Protein AF-A0A398BMS4-F1 (afdb_monomer_lite)

Secondary structure (DSSP, 8-state):
----S---S-HHHHHHHHHHHTTT-TTEEEEEEEETTEEEEEEEETTTB-HHHHIIIIIHHHHHSSSHHHHHHHHHH-TTEEP---HHHHHHHHHTTEEEEEETTEEEEEE-B---------S-----SS--SS---S-HHHHHHHHHHH---TTEEEEEEEE-TTT-EEEEEEEETTT--HHHHHHHHHHHHHHHHHHSSHHHHHHHHHHHHHHHHHHHHHHHHHHHHTT--TT-HHHHHHHH-TT-TTHHHHHHHHHTTPPP---------------

Sequence (279 aa):
MRSNNIKKRTSSETIEWLSEELKSSLDLVHKPLHMDEKHAELLYIKTVVDELQLHQLVIKPFFELGNIQHVESYLNSLPNQQEITSKEQILLEMTKGSVIVAIRDDLLLFDIKKVNTDTLIQTIIEPTIQGPQLSLSEDITTNINIIRQRYHKPSLTVEMMEIGEKTHQSLAIIFDEEVVLKNVLETIYERNYRGIESAYESKKLDTYSKYASKKVEKQITALLTKLQENGADPLGFGVRYKATNLHTRDTYKEWKKIYSEISFDVNVNVSIMSTGIIE

Structure (mmCIF, N/CA/C/O backbone):
data_AF-A0A398BMS4-F1
#
_entry.id   AF-A0A398BMS4-F1
#
loop_
_atom_site.group_PDB
_atom_site.id
_atom_site.type_symbol
_atom_site.label_atom_id
_atom_site.label_alt_id
_atom_site.label_comp_id
_atom_site.label_asym_id
_atom_site.label_entity_id
_atom_site.label_seq_id
_atom_site.pdbx_PDB_ins_code
_atom_site.Cartn_x
_atom_site.Cartn_y
_atom_site.Cartn_z
_atom_site.occupancy
_atom_site.B_iso_or_equiv
_atom_site.auth_seq_id
_atom_site.auth_comp_id
_atom_site.auth_asym_id
_atom_site.auth_atom_id
_atom_site.pdbx_PDB_model_num
ATOM 1 N N . MET A 1 1 ? 6.217 -16.560 -40.036 1.00 36.69 1 MET A N 1
ATOM 2 C CA . MET A 1 1 ? 6.750 -15.204 -40.302 1.00 36.69 1 MET A CA 1
ATOM 3 C C . MET A 1 1 ? 5.608 -14.203 -40.457 1.00 36.69 1 MET A C 1
ATOM 5 O O . MET A 1 1 ? 5.227 -13.910 -41.579 1.00 36.69 1 MET A O 1
ATOM 9 N N . ARG A 1 2 ? 5.038 -13.710 -39.351 1.00 32.44 2 ARG A N 1
ATOM 10 C CA . ARG A 1 2 ? 4.195 -12.499 -39.295 1.00 32.44 2 ARG A CA 1
ATOM 11 C C . ARG A 1 2 ? 4.203 -11.980 -37.852 1.00 32.44 2 ARG A C 1
ATOM 13 O O . ARG A 1 2 ? 3.263 -12.215 -37.111 1.00 32.44 2 ARG A O 1
ATOM 20 N N . SER A 1 3 ? 5.288 -11.310 -37.476 1.00 31.52 3 SER A N 1
ATOM 21 C CA . SER A 1 3 ? 5.373 -10.516 -36.246 1.00 31.52 3 SER A CA 1
ATOM 22 C C . SER A 1 3 ? 5.949 -9.165 -36.643 1.00 31.52 3 SER A C 1
ATOM 24 O O . SER A 1 3 ? 7.156 -8.973 -36.624 1.00 31.52 3 SER A O 1
ATOM 26 N N . ASN A 1 4 ? 5.091 -8.270 -37.127 1.00 36.62 4 ASN A N 1
ATOM 27 C CA . ASN A 1 4 ? 5.444 -6.885 -37.420 1.00 36.62 4 ASN A CA 1
ATOM 28 C C . ASN A 1 4 ? 4.280 -5.992 -36.988 1.00 36.62 4 ASN A C 1
ATOM 30 O O . ASN A 1 4 ? 3.138 -6.283 -37.337 1.00 36.62 4 ASN A O 1
ATOM 34 N N . ASN A 1 5 ? 4.632 -4.898 -36.303 1.00 33.50 5 ASN A N 1
ATOM 35 C CA . ASN A 1 5 ? 3.824 -3.713 -35.963 1.00 33.50 5 ASN A CA 1
ATOM 36 C C . ASN A 1 5 ? 3.330 -3.536 -34.516 1.00 33.50 5 ASN A C 1
ATOM 38 O O . ASN A 1 5 ? 2.213 -3.079 -34.310 1.00 33.50 5 ASN A O 1
ATOM 42 N N . ILE A 1 6 ? 4.200 -3.739 -33.519 1.00 39.28 6 ILE A N 1
ATOM 43 C CA . ILE A 1 6 ? 4.077 -3.035 -32.215 1.00 39.28 6 ILE A CA 1
ATOM 44 C C . ILE A 1 6 ? 5.295 -2.107 -31.964 1.00 39.28 6 ILE A C 1
ATOM 46 O O . ILE A 1 6 ? 5.427 -1.466 -30.934 1.00 39.28 6 ILE A O 1
ATOM 50 N N . LYS A 1 7 ? 6.196 -1.951 -32.945 1.00 40.47 7 LYS A N 1
ATOM 51 C CA . LYS A 1 7 ? 7.516 -1.316 -32.764 1.00 40.47 7 LYS A CA 1
ATOM 52 C C . LYS A 1 7 ? 7.567 0.216 -32.921 1.00 40.47 7 LYS A C 1
ATOM 54 O O . LYS A 1 7 ? 8.590 0.738 -33.350 1.00 40.47 7 LYS A O 1
ATOM 59 N N . LYS A 1 8 ? 6.485 0.954 -32.643 1.00 38.31 8 LYS A N 1
ATOM 60 C CA . LYS A 1 8 ? 6.515 2.430 -32.738 1.00 38.31 8 LYS A CA 1
ATOM 61 C C . LYS A 1 8 ? 5.410 3.124 -31.933 1.00 38.31 8 LYS A C 1
ATOM 63 O O . LYS A 1 8 ? 4.541 3.781 -32.497 1.00 38.31 8 LYS A O 1
ATOM 68 N N . ARG A 1 9 ? 5.434 2.956 -30.615 1.00 48.78 9 ARG A N 1
ATOM 69 C CA . ARG A 1 9 ? 4.813 3.904 -29.681 1.00 48.78 9 ARG A CA 1
ATOM 70 C C . ARG A 1 9 ? 5.862 4.242 -28.637 1.00 48.78 9 ARG A C 1
ATOM 72 O O . ARG A 1 9 ? 6.547 3.335 -28.173 1.00 48.78 9 ARG A O 1
ATOM 79 N N . THR A 1 10 ? 6.055 5.527 -28.383 1.00 63.62 10 THR A N 1
ATOM 80 C CA . THR A 1 10 ? 7.070 6.036 -27.456 1.00 63.62 10 THR A CA 1
ATOM 81 C C . THR A 1 10 ? 6.802 5.490 -26.054 1.00 63.62 10 THR A C 1
ATOM 83 O O . THR A 1 10 ? 5.649 5.331 -25.639 1.00 63.62 10 THR A O 1
ATOM 86 N N . SER A 1 11 ? 7.870 5.181 -25.320 1.00 69.88 11 SER A N 1
ATOM 87 C CA . SER A 1 11 ? 7.825 4.781 -23.906 1.00 69.88 11 SER A CA 1
ATOM 88 C C . SER A 1 11 ? 6.952 5.744 -23.084 1.00 69.88 11 SER A C 1
ATOM 90 O O . SER A 1 11 ? 6.105 5.303 -22.305 1.00 69.88 11 SER A O 1
ATOM 92 N N . SER A 1 12 ? 7.052 7.044 -23.376 1.00 71.56 12 SER A N 1
ATOM 93 C CA . SER A 1 12 ? 6.256 8.118 -22.774 1.00 71.56 12 SER A CA 1
ATOM 94 C C . SER A 1 12 ? 4.740 7.968 -22.975 1.00 71.56 12 SER A C 1
ATOM 96 O O . SER A 1 12 ? 4.003 8.076 -22.004 1.00 71.56 12 SER A O 1
ATOM 98 N N . GLU A 1 13 ? 4.250 7.635 -24.179 1.00 79.31 13 GLU A N 1
ATOM 99 C CA . GLU A 1 13 ? 2.803 7.437 -24.434 1.00 79.31 13 GLU A CA 1
ATOM 100 C C . GLU A 1 13 ? 2.229 6.243 -23.656 1.00 79.31 13 GLU A C 1
ATOM 102 O O . GLU A 1 13 ? 1.032 6.168 -23.366 1.00 79.31 13 GLU A O 1
ATOM 107 N N . THR A 1 14 ? 3.064 5.240 -23.379 1.00 79.12 14 THR A N 1
ATOM 108 C CA . THR A 1 14 ? 2.637 4.058 -22.625 1.00 79.12 14 THR A CA 1
ATOM 109 C C . THR A 1 14 ? 2.607 4.351 -21.131 1.00 79.12 14 THR A C 1
ATOM 111 O O . THR A 1 14 ? 1.649 3.956 -20.474 1.00 79.12 14 THR A O 1
ATOM 114 N N . ILE A 1 15 ? 3.595 5.086 -20.614 1.00 79.62 15 ILE A N 1
ATOM 115 C CA . ILE A 1 15 ? 3.615 5.554 -19.222 1.00 79.62 15 ILE A CA 1
ATOM 116 C C . ILE A 1 15 ? 2.450 6.502 -18.948 1.00 79.62 15 ILE A C 1
ATOM 118 O O . ILE A 1 15 ? 1.801 6.359 -17.916 1.00 79.62 15 ILE A O 1
ATOM 122 N N . GLU A 1 16 ? 2.153 7.423 -19.865 1.00 82.69 16 GLU A N 1
ATOM 123 C CA . GLU A 1 16 ? 1.035 8.361 -19.727 1.00 82.69 16 GLU A CA 1
ATOM 124 C C . GLU A 1 16 ? -0.301 7.612 -19.662 1.00 82.69 16 GLU A C 1
ATOM 126 O O . GLU A 1 16 ? -1.043 7.781 -18.699 1.00 82.69 16 GLU A O 1
ATOM 131 N N . TRP A 1 17 ? -0.547 6.675 -20.587 1.00 84.88 17 TRP A N 1
ATOM 132 C CA . TRP A 1 17 ? -1.753 5.838 -20.559 1.00 84.88 17 TRP A CA 1
ATOM 133 C C . TRP A 1 17 ? -1.872 5.008 -19.270 1.00 84.88 17 TRP A C 1
ATOM 135 O O . TRP A 1 17 ? -2.933 4.966 -18.657 1.00 84.88 17 TRP A O 1
ATOM 145 N N . LEU A 1 18 ? -0.784 4.373 -18.818 1.00 83.12 18 LEU A N 1
ATOM 146 C CA . LEU A 1 18 ? -0.789 3.600 -17.568 1.00 83.12 18 LEU A CA 1
ATOM 147 C C . LEU A 1 18 ? -1.033 4.487 -16.345 1.00 83.12 18 LEU A C 1
ATOM 149 O O . LEU A 1 18 ? -1.713 4.072 -15.409 1.00 83.12 18 LEU A O 1
ATOM 153 N N . SER A 1 19 ? -0.488 5.702 -16.358 1.00 79.50 19 SER A N 1
ATOM 154 C CA . SER A 1 19 ? -0.686 6.681 -15.291 1.00 79.50 19 SER A CA 1
ATOM 155 C C . SER A 1 19 ? -2.120 7.203 -15.260 1.00 79.50 19 SER A C 1
ATOM 157 O O . SER A 1 19 ? -2.610 7.513 -14.182 1.00 79.50 19 SER A O 1
ATOM 159 N N . GLU A 1 20 ? -2.803 7.286 -16.406 1.00 81.44 20 GLU A N 1
ATOM 160 C CA . GLU A 1 20 ? -4.227 7.632 -16.481 1.00 81.44 20 GLU A CA 1
ATOM 161 C C . GLU A 1 20 ? -5.128 6.501 -15.974 1.00 81.44 20 GLU A C 1
ATOM 163 O O . GLU A 1 20 ? -6.004 6.753 -15.148 1.00 81.44 20 GLU A O 1
ATOM 168 N N . GLU A 1 21 ? -4.885 5.261 -16.403 1.00 78.25 21 GLU A N 1
ATOM 169 C CA . GLU A 1 21 ? -5.674 4.090 -15.983 1.00 78.25 21 GLU A CA 1
ATOM 170 C C . GLU A 1 21 ? -5.508 3.772 -14.489 1.00 78.25 21 GLU A C 1
ATOM 172 O O . GLU A 1 21 ? -6.443 3.310 -13.840 1.00 78.25 21 GLU A O 1
ATOM 177 N N . LEU A 1 22 ? -4.331 4.047 -13.918 1.00 73.62 22 LEU A N 1
ATOM 178 C CA . LEU A 1 22 ? -4.033 3.840 -12.495 1.00 73.62 22 LEU A CA 1
ATOM 179 C C . LEU A 1 22 ? -4.092 5.134 -11.671 1.00 73.62 22 LEU A C 1
ATOM 181 O O . LEU A 1 22 ? -3.700 5.127 -10.504 1.00 73.62 22 LEU A O 1
ATOM 185 N N . LYS A 1 23 ? -4.588 6.242 -12.240 1.00 65.88 23 LYS A N 1
ATOM 186 C CA . LYS A 1 23 ? -4.584 7.577 -11.610 1.00 65.88 23 LYS A CA 1
ATOM 187 C C . LYS A 1 23 ? -5.321 7.628 -10.275 1.00 65.88 23 LYS A C 1
ATOM 189 O O . LYS A 1 23 ? -4.995 8.448 -9.421 1.00 65.88 23 LYS A O 1
ATOM 194 N N . SER A 1 24 ? -6.334 6.784 -10.113 1.00 60.25 24 SER A N 1
ATOM 195 C CA . SER A 1 24 ? -7.114 6.688 -8.882 1.00 60.25 24 SER A CA 1
ATOM 196 C C . SER A 1 24 ? -6.322 6.033 -7.745 1.00 60.25 24 SER A C 1
ATOM 198 O O . SER A 1 24 ? -6.605 6.254 -6.571 1.00 60.25 24 SER A O 1
ATOM 200 N N . SER A 1 25 ? -5.284 5.266 -8.072 1.00 66.81 25 SER A N 1
ATOM 201 C CA . SER A 1 25 ? -4.476 4.539 -7.108 1.00 66.81 25 SER A CA 1
ATOM 202 C C . SER A 1 25 ? -3.328 5.405 -6.586 1.00 66.81 25 SER A C 1
ATOM 204 O O . SER A 1 25 ? -2.281 5.527 -7.220 1.00 66.81 25 SER A O 1
ATOM 206 N N . LEU A 1 26 ? -3.489 5.986 -5.393 1.00 68.62 26 LEU A N 1
ATOM 207 C CA . LEU A 1 26 ? -2.469 6.829 -4.745 1.00 68.62 26 LEU A CA 1
ATOM 208 C C . LEU A 1 26 ? -1.207 6.056 -4.315 1.00 68.62 26 LEU A C 1
ATOM 210 O O . LEU A 1 26 ? -0.234 6.656 -3.862 1.00 68.62 26 LEU A O 1
ATOM 214 N N . ASP A 1 27 ? -1.206 4.730 -4.448 1.00 81.94 27 ASP A N 1
ATOM 215 C CA . ASP A 1 27 ? -0.028 3.882 -4.262 1.00 81.94 27 ASP A CA 1
ATOM 216 C C . ASP A 1 27 ? 0.808 3.695 -5.544 1.00 81.94 27 ASP A C 1
ATOM 218 O O . ASP A 1 27 ? 1.863 3.056 -5.479 1.00 81.94 27 ASP A O 1
ATOM 222 N N . LEU A 1 28 ? 0.396 4.263 -6.685 1.00 88.31 28 LEU A N 1
ATOM 223 C CA . LEU A 1 28 ? 1.209 4.328 -7.900 1.00 88.31 28 LEU A CA 1
ATOM 224 C C . LEU A 1 28 ? 2.350 5.338 -7.733 1.00 88.31 28 LEU A C 1
ATOM 226 O O . LEU A 1 28 ? 2.146 6.496 -7.375 1.00 88.31 28 LEU A O 1
ATOM 230 N N . VAL A 1 29 ? 3.566 4.909 -8.051 1.00 89.62 29 VAL A N 1
ATOM 231 C CA . VAL A 1 29 ? 4.767 5.737 -8.004 1.00 89.62 29 VAL A CA 1
ATOM 232 C C . VAL A 1 29 ? 5.379 5.822 -9.391 1.00 89.62 29 VAL A C 1
ATOM 234 O O . VAL A 1 29 ? 5.820 4.821 -9.956 1.00 89.62 29 VAL A O 1
ATOM 237 N N . HIS A 1 30 ? 5.459 7.050 -9.900 1.00 90.75 30 HIS A N 1
ATOM 238 C CA . HIS A 1 30 ? 6.300 7.421 -11.034 1.00 90.75 30 HIS A CA 1
ATOM 239 C C . HIS A 1 30 ? 7.560 8.105 -10.504 1.00 90.75 30 HIS A C 1
ATOM 241 O O . HIS A 1 30 ? 7.481 9.113 -9.800 1.00 90.75 30 HIS A O 1
ATOM 247 N N . LYS A 1 31 ? 8.731 7.531 -10.785 1.00 90.38 31 LYS A N 1
ATOM 248 C CA . LYS A 1 31 ? 10.017 8.037 -10.295 1.00 90.38 31 LYS A CA 1
ATOM 249 C C . LYS A 1 31 ? 10.994 8.229 -11.456 1.00 90.38 31 LYS A C 1
ATOM 251 O O . LYS A 1 31 ? 11.534 7.234 -11.947 1.00 90.38 31 LYS A O 1
ATOM 256 N N . PRO A 1 32 ? 11.267 9.476 -11.875 1.00 89.88 32 PRO A N 1
ATOM 257 C CA . PRO A 1 32 ? 12.320 9.750 -12.840 1.00 89.88 32 PRO A CA 1
ATOM 258 C C . PRO A 1 32 ? 13.695 9.562 -12.187 1.00 89.88 32 PRO A C 1
ATOM 260 O O . PRO A 1 32 ? 13.937 9.988 -11.054 1.00 89.88 32 PRO A O 1
ATOM 263 N N . LEU A 1 33 ? 14.607 8.926 -12.912 1.00 89.25 33 LEU A N 1
ATOM 264 C CA . LEU A 1 33 ? 16.013 8.777 -12.572 1.00 89.25 33 LEU A CA 1
ATOM 265 C C . LEU A 1 33 ? 16.843 9.575 -13.574 1.00 89.25 33 LEU A C 1
ATOM 267 O O . LEU A 1 33 ? 16.741 9.388 -14.787 1.00 89.25 33 LEU A O 1
ATOM 271 N N . HIS A 1 34 ? 17.684 10.458 -13.049 1.00 88.69 34 HIS A N 1
ATOM 272 C CA . HIS A 1 34 ? 18.538 11.318 -13.850 1.00 88.69 34 HIS A CA 1
ATOM 273 C C . HIS A 1 34 ? 19.937 11.376 -13.254 1.00 88.69 34 HIS A C 1
ATOM 275 O O . HIS A 1 34 ? 20.093 11.608 -12.053 1.00 88.69 34 HIS A O 1
ATOM 281 N N . MET A 1 35 ? 20.947 11.169 -14.094 1.00 86.19 35 MET A N 1
ATOM 282 C CA . MET A 1 35 ? 22.346 11.345 -13.724 1.00 86.19 35 MET A CA 1
ATOM 283 C C . MET A 1 35 ? 23.177 11.625 -14.973 1.00 86.19 35 MET A C 1
ATOM 285 O O . MET A 1 35 ? 23.290 10.762 -15.843 1.00 86.19 35 MET A O 1
ATOM 289 N N . ASP A 1 36 ? 23.797 12.800 -15.021 1.00 84.75 36 ASP A N 1
ATOM 290 C CA . ASP A 1 36 ? 24.569 13.288 -16.166 1.00 84.75 36 ASP A CA 1
ATOM 291 C C . ASP A 1 36 ? 23.741 13.251 -17.466 1.00 84.75 36 ASP A C 1
ATOM 293 O O . ASP A 1 36 ? 22.778 13.997 -17.579 1.00 84.75 36 ASP A O 1
ATOM 297 N N . GLU A 1 37 ? 24.070 12.382 -18.428 1.00 82.69 37 GLU A N 1
ATOM 298 C CA . GLU A 1 37 ? 23.288 12.182 -19.666 1.00 82.69 37 GLU A CA 1
ATOM 299 C C . GLU A 1 37 ? 22.356 10.953 -19.613 1.00 82.69 37 GLU A C 1
ATOM 301 O O . GLU A 1 37 ? 21.734 10.570 -20.609 1.00 82.69 37 GLU A O 1
ATOM 306 N N . LYS A 1 38 ? 22.268 10.278 -18.462 1.00 86.06 38 LYS A N 1
ATOM 307 C CA . LYS A 1 38 ? 21.430 9.089 -18.272 1.00 86.06 38 LYS A CA 1
ATOM 308 C C . LYS A 1 38 ? 20.042 9.507 -17.807 1.00 86.06 38 LYS A C 1
ATOM 310 O O . LYS A 1 38 ? 19.899 10.161 -16.773 1.00 86.06 38 LYS A O 1
ATOM 315 N N . HIS A 1 39 ? 19.026 9.037 -18.522 1.00 88.50 39 HIS A N 1
ATOM 316 C CA . HIS A 1 39 ? 17.620 9.224 -18.177 1.00 88.50 39 HIS A CA 1
ATOM 317 C C . HIS A 1 39 ? 16.905 7.874 -18.161 1.00 88.50 39 HIS A C 1
ATOM 319 O O . HIS A 1 39 ? 17.016 7.101 -19.116 1.00 88.50 39 HIS A O 1
ATOM 325 N N . ALA A 1 40 ? 16.174 7.608 -17.084 1.00 89.81 40 ALA A N 1
ATOM 326 C CA . ALA A 1 40 ? 15.267 6.475 -16.975 1.00 89.81 40 ALA A CA 1
ATOM 327 C C . ALA A 1 40 ? 14.020 6.874 -16.183 1.00 89.81 40 ALA A C 1
ATOM 329 O O . ALA A 1 40 ? 14.071 7.775 -15.350 1.00 89.81 40 ALA A O 1
ATOM 330 N N . GLU A 1 41 ? 12.913 6.181 -16.395 1.00 91.62 41 GLU A N 1
ATOM 331 C CA . GLU A 1 41 ? 11.690 6.363 -15.621 1.00 91.62 41 GLU A CA 1
ATOM 332 C C . GLU A 1 41 ? 11.240 5.033 -15.036 1.00 91.62 41 GLU A C 1
ATOM 334 O O . GLU A 1 41 ? 11.220 4.009 -15.721 1.00 91.62 41 GLU A O 1
ATOM 339 N N . LEU A 1 42 ? 10.883 5.052 -13.755 1.00 92.62 42 LEU A N 1
ATOM 340 C CA . LEU A 1 42 ? 10.304 3.910 -13.065 1.00 92.62 42 LEU A CA 1
ATOM 341 C C . LEU A 1 42 ? 8.813 4.141 -12.866 1.00 92.62 42 LEU A C 1
ATOM 343 O O . LEU A 1 42 ? 8.425 5.205 -12.382 1.00 92.62 42 LEU A O 1
ATOM 347 N N . LEU A 1 43 ? 7.996 3.135 -13.167 1.00 92.38 43 LEU A N 1
ATOM 348 C CA . LEU A 1 43 ? 6.570 3.140 -12.848 1.00 92.38 43 LEU A CA 1
ATOM 349 C C . LEU A 1 43 ? 6.196 1.838 -12.139 1.00 92.38 43 LEU A C 1
ATOM 351 O O . LEU A 1 43 ? 6.449 0.748 -12.657 1.00 92.38 43 LEU A O 1
ATOM 355 N N . TYR A 1 44 ? 5.631 1.946 -10.937 1.00 92.69 44 TYR A N 1
ATOM 356 C CA . TYR A 1 44 ? 5.310 0.787 -10.107 1.00 92.69 44 TYR A CA 1
ATOM 357 C C . TYR A 1 44 ? 4.287 1.092 -9.012 1.00 92.69 44 TYR A C 1
ATOM 359 O O . TYR A 1 44 ? 4.083 2.247 -8.653 1.00 92.69 44 TYR A O 1
ATOM 367 N N . ILE A 1 45 ? 3.670 0.056 -8.441 1.00 90.81 45 ILE A N 1
ATOM 368 C CA . ILE A 1 45 ? 2.750 0.192 -7.304 1.00 90.81 45 ILE A CA 1
ATOM 369 C C . ILE A 1 45 ? 3.514 -0.089 -6.005 1.00 90.81 45 ILE A C 1
ATOM 371 O O . ILE A 1 45 ? 3.959 -1.211 -5.756 1.00 90.81 45 ILE A O 1
ATOM 375 N N . LYS A 1 46 ? 3.655 0.932 -5.155 1.00 90.00 46 LYS A N 1
ATOM 376 C CA . LYS A 1 46 ? 4.487 0.916 -3.939 1.00 90.00 46 LYS A CA 1
ATOM 377 C C . LYS A 1 46 ? 4.132 -0.209 -2.969 1.00 90.00 46 LYS A C 1
ATOM 379 O O . LYS A 1 46 ? 5.003 -0.748 -2.297 1.00 90.00 46 LYS A O 1
ATOM 384 N N . THR A 1 47 ? 2.852 -0.550 -2.865 1.00 87.94 47 THR A N 1
ATOM 385 C CA . THR A 1 47 ? 2.350 -1.502 -1.865 1.00 87.94 47 THR A CA 1
ATOM 386 C C . THR A 1 47 ? 2.663 -2.959 -2.221 1.00 87.94 47 THR A C 1
ATOM 388 O O . THR A 1 47 ? 2.781 -3.780 -1.314 1.00 87.94 47 THR A O 1
ATOM 391 N N . VAL A 1 48 ? 2.865 -3.281 -3.504 1.00 89.56 48 VAL A N 1
ATOM 392 C CA . VAL A 1 48 ? 3.102 -4.654 -4.005 1.00 89.56 48 VAL A CA 1
ATOM 393 C C . VAL A 1 48 ? 4.522 -4.899 -4.503 1.00 89.56 48 VAL A C 1
ATOM 395 O O . VAL A 1 48 ? 4.832 -6.019 -4.896 1.00 89.56 48 VAL A O 1
ATOM 398 N N . VAL A 1 49 ? 5.395 -3.894 -4.476 1.00 92.00 49 VAL A N 1
ATOM 399 C CA . VAL A 1 49 ? 6.787 -3.997 -4.939 1.00 92.00 49 VAL A CA 1
ATOM 400 C C . VAL A 1 49 ? 7.749 -4.026 -3.762 1.00 92.00 49 VAL A C 1
ATOM 402 O O . VAL A 1 49 ? 7.583 -3.297 -2.782 1.00 92.00 49 VAL A O 1
ATOM 405 N N . ASP A 1 50 ? 8.757 -4.892 -3.844 1.00 93.00 50 ASP A N 1
ATOM 406 C CA . ASP A 1 50 ? 9.853 -4.908 -2.883 1.00 93.00 50 ASP A CA 1
ATOM 407 C C . ASP A 1 50 ? 10.803 -3.740 -3.183 1.00 93.00 50 ASP A C 1
ATOM 409 O O . ASP A 1 50 ? 11.625 -3.785 -4.100 1.00 93.00 50 ASP A O 1
ATOM 413 N N . GLU A 1 51 ? 10.667 -2.657 -2.415 1.00 90.56 51 GLU A N 1
ATOM 414 C CA . GLU A 1 51 ? 11.460 -1.439 -2.599 1.00 90.56 51 GLU A CA 1
ATOM 415 C C . GLU A 1 51 ? 12.964 -1.675 -2.376 1.00 90.56 51 GLU A C 1
ATOM 417 O O . GLU A 1 51 ? 13.789 -1.052 -3.050 1.00 90.56 51 GLU A O 1
ATOM 422 N N . LEU A 1 52 ? 13.344 -2.605 -1.490 1.00 91.56 52 LEU A N 1
ATOM 423 C CA . LEU A 1 52 ? 14.750 -2.941 -1.256 1.00 91.56 52 LEU A CA 1
ATOM 424 C C . LEU A 1 52 ? 15.335 -3.653 -2.473 1.00 91.56 52 LEU A C 1
ATOM 426 O O . LEU A 1 52 ? 16.419 -3.287 -2.939 1.00 91.56 52 LEU A O 1
ATOM 430 N N . GLN A 1 53 ? 14.609 -4.630 -3.017 1.00 92.12 53 GLN A N 1
ATOM 431 C CA . GLN A 1 53 ? 15.024 -5.341 -4.221 1.00 92.12 53 GLN A CA 1
ATOM 432 C C . GLN A 1 53 ? 15.045 -4.407 -5.439 1.00 92.12 53 GLN A C 1
ATOM 434 O O . GLN A 1 53 ? 16.022 -4.417 -6.189 1.00 92.12 53 GLN A O 1
ATOM 439 N N . LEU A 1 54 ? 14.040 -3.540 -5.607 1.00 93.69 54 LEU A N 1
ATOM 440 C CA . LEU A 1 54 ? 14.015 -2.519 -6.661 1.00 93.69 54 LEU A CA 1
ATOM 441 C C . LEU A 1 54 ? 15.229 -1.587 -6.563 1.00 93.69 54 LEU A C 1
ATOM 443 O O . LEU A 1 54 ? 15.890 -1.291 -7.564 1.00 93.69 54 LEU A O 1
ATOM 447 N N . HIS A 1 55 ? 15.552 -1.142 -5.349 1.00 93.69 55 HIS A N 1
ATOM 448 C CA . HIS A 1 55 ? 16.704 -0.287 -5.125 1.00 93.69 55 HIS A CA 1
ATOM 449 C C . HIS A 1 55 ? 18.017 -0.993 -5.490 1.00 93.69 55 HIS A C 1
ATOM 451 O O . HIS A 1 55 ? 18.871 -0.397 -6.145 1.00 93.69 55 HIS A O 1
ATOM 457 N N . GLN A 1 56 ? 18.182 -2.261 -5.108 1.00 91.81 56 GLN A N 1
ATOM 458 C CA . GLN A 1 56 ? 19.394 -3.038 -5.381 1.00 91.81 56 GLN A CA 1
ATOM 459 C C . GLN A 1 56 ? 19.550 -3.444 -6.851 1.00 91.81 56 GLN A C 1
ATOM 461 O O . GLN A 1 56 ? 20.672 -3.425 -7.352 1.00 91.81 56 GLN A O 1
ATOM 466 N N . LEU A 1 57 ? 18.458 -3.813 -7.526 1.00 90.31 57 LEU A N 1
ATOM 467 C CA . LEU A 1 57 ? 18.484 -4.329 -8.898 1.00 90.31 57 LEU A CA 1
ATOM 468 C C . LEU A 1 57 ? 18.393 -3.244 -9.965 1.00 90.31 57 LEU A C 1
ATOM 470 O O . LEU A 1 57 ? 18.829 -3.481 -11.080 1.00 90.31 57 LEU A O 1
ATOM 474 N N . VAL A 1 58 ? 17.813 -2.078 -9.677 1.00 91.69 58 VAL A N 1
ATOM 475 C CA . VAL A 1 58 ? 17.576 -1.060 -10.715 1.00 91.69 58 VAL A CA 1
ATOM 476 C C . VAL A 1 58 ? 18.213 0.269 -10.340 1.00 91.69 58 VAL A C 1
ATOM 478 O O . VAL A 1 58 ? 19.058 0.778 -11.075 1.00 91.69 58 VAL A O 1
ATOM 481 N N . ILE A 1 59 ? 17.854 0.821 -9.177 1.00 92.00 59 ILE A N 1
ATOM 482 C CA . ILE A 1 59 ? 18.247 2.189 -8.805 1.00 92.00 59 ILE A CA 1
ATOM 483 C C . ILE A 1 59 ? 19.761 2.285 -8.590 1.00 92.00 59 ILE A C 1
ATOM 485 O O . ILE A 1 59 ? 20.419 3.131 -9.188 1.00 92.00 59 ILE A O 1
ATOM 489 N N . LYS A 1 60 ? 20.340 1.412 -7.763 1.00 92.25 60 LYS A N 1
ATOM 490 C CA . LYS A 1 60 ? 21.769 1.447 -7.440 1.00 92.25 60 LYS A CA 1
ATOM 491 C C . LYS A 1 60 ? 22.656 1.228 -8.685 1.00 92.25 60 LYS A C 1
ATOM 493 O O . LYS A 1 60 ? 23.505 2.086 -8.930 1.00 92.25 60 LYS A O 1
ATOM 498 N N . PRO A 1 61 ? 22.440 0.194 -9.528 1.00 90.50 61 PRO A N 1
ATOM 499 C CA . PRO A 1 61 ? 23.194 0.026 -10.773 1.00 90.50 61 PRO A CA 1
ATOM 500 C C . PRO A 1 61 ? 23.051 1.206 -11.740 1.00 90.50 61 PRO A C 1
ATOM 502 O O . PRO A 1 61 ? 24.026 1.565 -12.397 1.00 90.50 61 PRO A O 1
ATOM 505 N N . PHE A 1 62 ? 21.879 1.851 -11.802 1.00 91.12 62 PHE A N 1
ATOM 506 C CA . PHE A 1 62 ? 21.691 3.051 -12.623 1.00 91.12 62 PHE A CA 1
ATOM 507 C C . PHE A 1 62 ? 22.653 4.178 -12.223 1.00 91.12 62 PHE A C 1
ATOM 509 O O . PHE A 1 62 ? 23.201 4.836 -13.106 1.00 91.12 62 PHE A O 1
ATOM 516 N N . PHE A 1 63 ? 22.895 4.393 -10.925 1.00 89.81 63 PHE A N 1
ATOM 517 C CA . PHE A 1 63 ? 23.810 5.438 -10.449 1.00 89.81 63 PHE A CA 1
ATOM 518 C C . PHE A 1 63 ? 25.287 5.010 -10.453 1.00 89.81 63 PHE A C 1
ATOM 520 O O . PHE A 1 63 ? 26.156 5.841 -10.699 1.00 89.81 63 PHE A O 1
ATOM 527 N N . GLU A 1 64 ? 25.597 3.730 -10.234 1.00 90.44 64 GLU A N 1
ATOM 528 C CA . GLU A 1 64 ? 26.987 3.241 -10.194 1.00 90.44 64 GLU A CA 1
ATOM 529 C C . GLU A 1 64 ? 27.602 3.032 -11.586 1.00 90.44 64 GLU A C 1
ATOM 531 O O . GLU A 1 64 ? 28.804 3.230 -11.777 1.00 90.44 64 GLU A O 1
ATOM 536 N N . LEU A 1 65 ? 26.799 2.643 -12.581 1.00 87.19 65 LEU A N 1
ATOM 537 C CA . LEU A 1 65 ? 27.289 2.410 -13.938 1.00 87.19 65 LEU A CA 1
ATOM 538 C C . LEU A 1 65 ? 27.446 3.738 -14.684 1.00 87.19 65 LEU A C 1
ATOM 540 O O . LEU A 1 65 ? 26.497 4.498 -14.850 1.00 87.19 65 LEU A O 1
ATOM 544 N N . GLY A 1 66 ? 28.650 4.010 -15.187 1.00 79.62 66 GLY A N 1
ATOM 545 C CA . GLY A 1 66 ? 28.975 5.306 -15.792 1.00 79.62 66 GLY A CA 1
ATOM 546 C C . GLY A 1 66 ? 28.263 5.628 -17.113 1.00 79.62 66 GLY A C 1
ATOM 547 O O . GLY A 1 66 ? 28.195 6.792 -17.478 1.00 79.62 66 GLY A O 1
ATOM 548 N N . ASN A 1 67 ? 27.724 4.636 -17.834 1.00 85.12 67 ASN A N 1
ATOM 549 C CA . ASN A 1 67 ? 27.107 4.851 -19.148 1.00 85.12 67 ASN A CA 1
ATOM 550 C C . ASN A 1 67 ? 25.761 4.123 -19.283 1.00 85.12 67 ASN A C 1
ATOM 552 O O . ASN A 1 67 ? 25.601 3.011 -18.777 1.00 85.12 67 ASN A O 1
ATOM 556 N N . ILE A 1 68 ? 24.822 4.721 -20.018 1.00 85.00 68 ILE A N 1
ATOM 557 C CA . ILE A 1 68 ? 23.472 4.194 -20.230 1.00 85.00 68 ILE A CA 1
ATOM 558 C C . ILE A 1 68 ? 23.476 2.846 -20.960 1.00 85.00 68 ILE A C 1
ATOM 560 O O . ILE A 1 68 ? 22.707 1.969 -20.589 1.00 85.00 68 ILE A O 1
ATOM 564 N N . GLN A 1 69 ? 24.395 2.605 -21.906 1.00 87.00 69 GLN A N 1
ATOM 565 C CA . GLN A 1 69 ? 24.490 1.297 -22.574 1.00 87.00 69 GLN A CA 1
ATOM 566 C C . GLN A 1 69 ? 24.875 0.168 -21.609 1.00 87.00 69 GLN A C 1
ATOM 568 O O . GLN A 1 69 ? 24.442 -0.970 -21.788 1.00 87.00 69 GLN A O 1
ATOM 573 N N . HIS A 1 70 ? 25.680 0.460 -20.581 1.00 88.06 70 HIS A N 1
ATOM 574 C CA . HIS A 1 70 ? 26.005 -0.533 -19.556 1.00 88.06 70 HIS A CA 1
ATOM 575 C C . HIS A 1 70 ? 24.794 -0.822 -18.670 1.00 88.06 70 HIS A C 1
ATOM 577 O O . HIS A 1 70 ? 24.565 -1.979 -18.333 1.00 88.06 70 HIS A O 1
ATOM 583 N N . VAL A 1 71 ? 24.001 0.205 -18.347 1.00 87.31 71 VAL A N 1
ATOM 584 C CA . VAL A 1 71 ? 22.733 0.041 -17.623 1.00 87.31 71 VAL A CA 1
ATOM 585 C C . VAL A 1 71 ? 21.759 -0.809 -18.441 1.00 87.31 71 VAL A C 1
ATOM 587 O O . VAL A 1 71 ? 21.251 -1.798 -17.927 1.00 87.31 71 VAL A O 1
ATOM 590 N N . GLU A 1 72 ? 21.555 -0.491 -19.722 1.00 87.75 72 GLU A N 1
ATOM 591 C CA . GLU A 1 72 ? 20.702 -1.269 -20.633 1.00 87.75 72 GLU A CA 1
ATOM 592 C C . GLU A 1 72 ? 21.173 -2.727 -20.730 1.00 87.75 72 GLU A C 1
ATOM 594 O O . GLU A 1 72 ? 20.370 -3.650 -20.616 1.00 87.75 72 GLU A O 1
ATOM 599 N N . SER A 1 73 ? 22.479 -2.957 -20.896 1.00 87.88 73 SER A N 1
ATOM 600 C CA . SER A 1 73 ? 23.041 -4.313 -20.989 1.00 87.88 73 SER A CA 1
ATOM 601 C C . SER A 1 73 ? 22.848 -5.103 -19.694 1.00 87.88 73 SER A C 1
ATOM 603 O O . SER A 1 73 ? 22.513 -6.284 -19.735 1.00 87.88 73 SER A O 1
ATOM 605 N N . TYR A 1 74 ? 23.039 -4.450 -18.546 1.00 90.81 74 TYR A N 1
ATOM 606 C CA . TYR A 1 74 ? 22.823 -5.053 -17.238 1.00 90.81 74 TYR A CA 1
ATOM 607 C C . TYR A 1 74 ? 21.347 -5.411 -17.027 1.00 90.81 74 TYR A C 1
ATOM 609 O O . TYR A 1 74 ? 21.045 -6.556 -16.695 1.00 90.81 74 TYR A O 1
ATOM 617 N N . LEU A 1 75 ? 20.427 -4.483 -17.295 1.00 88.94 75 LEU A N 1
ATOM 618 C CA . LEU A 1 75 ? 18.990 -4.710 -17.133 1.00 88.94 75 LEU A CA 1
ATOM 619 C C . LEU A 1 75 ? 18.473 -5.829 -18.044 1.00 88.94 75 LEU A C 1
ATOM 621 O O . LEU A 1 75 ? 17.722 -6.678 -17.580 1.00 88.94 75 LEU A O 1
ATOM 625 N N . ASN A 1 76 ? 18.938 -5.899 -19.294 1.00 87.94 76 ASN A N 1
ATOM 626 C CA . ASN A 1 76 ? 18.594 -6.995 -20.210 1.00 87.94 76 ASN A CA 1
ATOM 627 C C . ASN A 1 76 ? 19.208 -8.351 -19.813 1.00 87.94 76 ASN A C 1
ATOM 629 O O . ASN A 1 76 ? 18.813 -9.386 -20.344 1.00 87.94 76 ASN A O 1
ATOM 633 N N . SER A 1 77 ? 20.203 -8.367 -18.920 1.00 89.06 77 SER A N 1
ATOM 634 C CA . SER A 1 77 ? 20.795 -9.607 -18.403 1.00 89.06 77 SER A CA 1
ATOM 635 C C . SER A 1 77 ? 20.067 -10.158 -17.175 1.00 89.06 77 SER A C 1
ATOM 637 O O . SER A 1 77 ? 20.347 -11.282 -16.748 1.00 89.06 77 SER A O 1
ATOM 639 N N . LEU A 1 78 ? 19.154 -9.378 -16.587 1.00 89.00 78 LEU A N 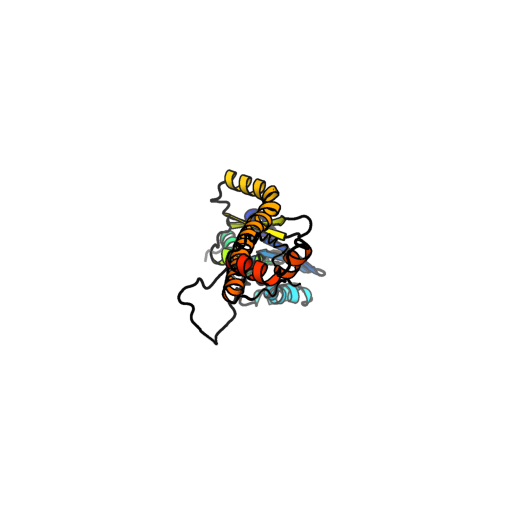1
ATOM 640 C CA . LEU A 1 78 ? 18.441 -9.778 -15.385 1.00 89.00 78 LEU A CA 1
ATOM 641 C C . LEU A 1 78 ? 17.436 -10.905 -15.695 1.00 89.00 78 LEU A C 1
ATOM 643 O O . LEU A 1 78 ? 16.633 -10.791 -16.621 1.00 89.00 78 LEU A O 1
ATOM 647 N N . PRO A 1 79 ? 17.419 -11.990 -14.900 1.00 86.31 79 PRO A N 1
ATOM 648 C CA . PRO A 1 79 ? 16.585 -13.162 -15.175 1.00 86.31 79 PRO A CA 1
ATOM 649 C C . PRO A 1 79 ? 15.094 -12.950 -14.869 1.00 86.31 79 PRO A C 1
ATOM 651 O O . PRO A 1 79 ? 14.269 -13.762 -15.274 1.00 86.31 79 PRO A O 1
ATOM 654 N N . ASN A 1 80 ? 14.742 -11.896 -14.131 1.00 87.56 80 ASN A N 1
ATOM 655 C CA . ASN A 1 80 ? 13.372 -11.568 -13.727 1.00 87.56 80 ASN A CA 1
ATOM 656 C C . ASN A 1 80 ? 12.660 -10.616 -14.705 1.00 87.56 80 ASN A C 1
ATOM 658 O O . ASN A 1 80 ? 11.626 -10.041 -14.358 1.00 87.56 80 ASN A O 1
ATOM 662 N N . GLN A 1 81 ? 13.204 -10.437 -15.911 1.00 90.56 81 GLN A N 1
ATOM 663 C CA . GLN A 1 81 ? 12.559 -9.681 -16.977 1.00 90.56 81 GLN A CA 1
ATOM 664 C C . GLN A 1 81 ? 11.356 -10.451 -17.543 1.00 90.56 81 GLN A C 1
ATOM 666 O O . GLN A 1 81 ? 11.444 -11.640 -17.851 1.00 90.56 81 GLN A O 1
ATOM 671 N N . GLN A 1 82 ? 10.228 -9.764 -17.698 1.00 88.44 82 GLN A N 1
ATOM 672 C CA . GLN A 1 82 ? 9.005 -10.294 -18.292 1.00 88.44 82 GLN A CA 1
ATOM 673 C C . GLN A 1 82 ? 8.851 -9.808 -19.739 1.00 88.44 82 GLN A C 1
ATOM 675 O O . GLN A 1 82 ? 9.221 -8.684 -20.083 1.00 88.44 82 GLN A O 1
ATOM 680 N N . GLU A 1 83 ? 8.260 -10.644 -20.594 1.00 86.06 83 GLU A N 1
ATOM 681 C CA . GLU A 1 83 ? 7.912 -10.242 -21.957 1.00 86.06 83 GLU A CA 1
ATOM 682 C C . GLU A 1 83 ? 6.677 -9.334 -21.973 1.00 86.06 83 GLU A C 1
ATOM 684 O O . GLU A 1 83 ? 5.652 -9.620 -21.345 1.00 86.06 83 GLU A O 1
ATOM 689 N N . ILE A 1 84 ? 6.763 -8.259 -22.755 1.00 88.00 84 ILE A N 1
ATOM 690 C CA . ILE A 1 84 ? 5.668 -7.316 -22.975 1.00 88.00 84 ILE A CA 1
ATOM 691 C C . ILE A 1 84 ? 4.922 -7.712 -24.248 1.00 88.00 84 ILE A C 1
ATOM 693 O O . ILE A 1 84 ? 5.462 -7.607 -25.350 1.00 88.00 84 ILE A O 1
ATOM 697 N N . THR A 1 85 ? 3.664 -8.133 -24.111 1.00 83.31 85 THR A N 1
ATOM 698 C CA . THR A 1 85 ? 2.807 -8.488 -25.259 1.00 83.31 85 THR A CA 1
ATOM 699 C C . THR A 1 85 ? 1.730 -7.444 -25.552 1.00 83.31 85 THR A C 1
ATOM 701 O O . THR A 1 85 ? 1.371 -7.249 -26.713 1.00 83.31 85 THR A O 1
ATOM 704 N N . SER A 1 86 ? 1.218 -6.758 -24.525 1.00 86.56 86 SER A N 1
ATOM 705 C CA . SER A 1 86 ? 0.126 -5.779 -24.635 1.00 86.56 86 SER A CA 1
ATOM 706 C C . SER A 1 86 ? 0.128 -4.792 -23.465 1.00 86.56 86 SER A C 1
ATOM 708 O O . SER A 1 86 ? 0.717 -5.069 -22.419 1.00 86.56 86 SER A O 1
ATOM 710 N N . LYS A 1 87 ? -0.543 -3.643 -23.625 1.00 84.81 87 LYS A N 1
ATOM 711 C CA . LYS A 1 87 ? -0.659 -2.632 -22.561 1.00 84.81 87 LYS A CA 1
ATOM 712 C C . LYS A 1 87 ? -1.489 -3.149 -21.383 1.00 84.81 87 LYS A C 1
ATOM 714 O O . LYS A 1 87 ? -1.162 -2.899 -20.228 1.00 84.81 87 LYS A O 1
ATOM 719 N N . GLU A 1 88 ? -2.515 -3.932 -21.683 1.00 85.44 88 GLU A N 1
ATOM 720 C CA . GLU A 1 88 ? -3.419 -4.547 -20.717 1.00 85.44 88 GLU A CA 1
ATOM 721 C C . GLU A 1 88 ? -2.695 -5.604 -19.871 1.00 85.44 88 GLU A C 1
ATOM 723 O O . GLU A 1 88 ? -2.925 -5.700 -18.666 1.00 85.44 88 GLU A O 1
ATOM 728 N N . GLN A 1 89 ? -1.768 -6.362 -20.473 1.00 88.44 89 GLN A N 1
ATOM 729 C CA . GLN A 1 89 ? -0.896 -7.267 -19.721 1.00 88.44 89 GLN A CA 1
ATOM 730 C C . GLN A 1 89 ? 0.004 -6.484 -18.762 1.00 88.44 89 GLN A C 1
ATOM 732 O O . GLN A 1 89 ? 0.108 -6.875 -17.604 1.00 88.44 89 GLN A O 1
ATOM 737 N N . ILE A 1 90 ? 0.637 -5.395 -19.217 1.00 88.75 90 ILE A N 1
ATOM 738 C CA . ILE A 1 90 ? 1.495 -4.569 -18.354 1.00 88.75 90 ILE A CA 1
ATOM 739 C C . ILE A 1 90 ? 0.703 -4.092 -17.135 1.00 88.75 90 ILE A C 1
ATOM 741 O O . ILE A 1 90 ? 1.155 -4.267 -16.007 1.00 88.75 90 ILE A O 1
ATOM 745 N N . LEU A 1 91 ? -0.496 -3.553 -17.366 1.00 87.56 91 LEU A N 1
ATOM 746 C CA . LEU A 1 91 ? -1.387 -3.077 -16.313 1.00 87.56 91 LEU A CA 1
ATOM 747 C C . LEU A 1 91 ? -1.669 -4.177 -15.279 1.00 87.56 91 LEU A C 1
ATOM 749 O O . LEU A 1 91 ? -1.524 -3.958 -14.078 1.00 87.56 91 LEU A O 1
ATOM 753 N N . LEU A 1 92 ? -2.010 -5.384 -15.740 1.00 87.56 92 LEU A N 1
ATOM 754 C CA . LEU A 1 92 ? -2.247 -6.529 -14.865 1.00 87.56 92 LEU A CA 1
ATOM 755 C C . LEU A 1 92 ? -0.985 -6.951 -14.096 1.00 87.56 92 LEU A C 1
ATOM 757 O O . LEU A 1 92 ? -1.064 -7.207 -12.897 1.00 87.56 92 LEU A O 1
ATOM 761 N N . GLU A 1 93 ? 0.173 -7.030 -14.745 1.00 89.69 93 GLU A N 1
ATOM 762 C CA . GLU A 1 93 ? 1.429 -7.426 -14.093 1.00 89.69 93 GLU A CA 1
ATOM 763 C C . GLU A 1 93 ? 1.899 -6.385 -13.066 1.00 89.69 93 GLU A C 1
ATOM 765 O O . GLU A 1 93 ? 2.372 -6.754 -11.991 1.00 89.69 93 GLU A O 1
ATOM 770 N N . MET A 1 94 ? 1.667 -5.091 -13.304 1.00 90.44 94 MET A N 1
ATOM 771 C CA . MET A 1 94 ? 1.916 -4.053 -12.297 1.00 90.44 94 MET A CA 1
ATOM 772 C C . MET A 1 94 ? 1.121 -4.297 -11.009 1.00 90.44 94 MET A C 1
ATOM 774 O O . MET A 1 94 ? 1.673 -4.155 -9.918 1.00 90.44 94 MET A O 1
ATOM 778 N N . THR A 1 95 ? -0.140 -4.745 -11.105 1.00 87.12 95 THR A N 1
ATOM 779 C CA . THR A 1 95 ? -0.935 -5.104 -9.908 1.00 87.12 95 THR A CA 1
ATOM 780 C C . THR A 1 95 ? -0.369 -6.293 -9.132 1.00 87.12 95 THR A C 1
ATOM 782 O O . THR A 1 95 ? -0.661 -6.440 -7.946 1.00 87.12 95 THR A O 1
ATOM 785 N N . LYS A 1 96 ? 0.456 -7.126 -9.777 1.00 87.81 96 LYS A N 1
ATOM 786 C CA . LYS A 1 96 ? 1.114 -8.294 -9.176 1.00 87.81 96 LYS A CA 1
ATOM 787 C C . LYS A 1 96 ? 2.499 -7.984 -8.604 1.00 87.81 96 LYS A C 1
ATOM 789 O O . LYS A 1 96 ? 3.124 -8.888 -8.053 1.00 87.81 96 LYS A O 1
ATOM 794 N N . GLY A 1 97 ? 2.967 -6.739 -8.711 1.00 90.12 97 GLY A N 1
ATOM 795 C CA . GLY A 1 97 ? 4.281 -6.327 -8.217 1.00 90.12 97 GLY A CA 1
ATOM 796 C C . GLY A 1 97 ? 5.368 -6.241 -9.287 1.00 90.12 97 GLY A C 1
ATOM 797 O O . GLY A 1 97 ? 6.551 -6.259 -8.947 1.00 90.12 97 GLY A O 1
ATOM 798 N N . SER A 1 98 ? 5.002 -6.131 -10.565 1.00 92.75 98 SER A N 1
ATOM 799 C CA . SER A 1 98 ? 5.978 -5.825 -11.611 1.00 92.75 98 SER A CA 1
ATOM 800 C C . SER A 1 98 ? 6.282 -4.327 -11.698 1.00 92.75 98 SER A C 1
ATOM 802 O O . SER A 1 98 ? 5.414 -3.474 -11.499 1.00 92.75 98 SER A O 1
ATOM 804 N N . VAL A 1 99 ? 7.534 -4.010 -12.023 1.00 93.94 99 VAL A N 1
ATOM 805 C CA . VAL A 1 99 ? 8.054 -2.648 -12.181 1.00 93.94 99 VAL A CA 1
ATOM 806 C C . VAL A 1 99 ? 8.381 -2.395 -13.640 1.00 93.94 99 VAL A C 1
ATOM 808 O O . VAL A 1 99 ? 9.073 -3.192 -14.277 1.00 93.94 99 VAL A O 1
ATOM 811 N N . ILE A 1 100 ? 7.926 -1.258 -14.152 1.00 93.81 100 ILE A N 1
ATOM 812 C CA . ILE A 1 100 ? 8.326 -0.764 -15.464 1.00 93.81 100 ILE A CA 1
ATOM 813 C C . ILE A 1 100 ? 9.576 0.085 -15.312 1.00 93.81 100 ILE A C 1
ATOM 815 O O . ILE A 1 100 ? 9.630 0.978 -14.466 1.00 93.81 100 ILE A O 1
ATOM 819 N N . VAL A 1 101 ? 10.548 -0.173 -16.177 1.00 92.50 101 VAL A N 1
ATOM 820 C CA . VAL A 1 101 ? 11.756 0.626 -16.342 1.00 92.50 101 VAL A CA 1
ATOM 821 C C . VAL A 1 101 ? 11.792 1.092 -17.790 1.00 92.50 101 VAL A C 1
ATOM 823 O O . VAL A 1 101 ? 12.035 0.296 -18.697 1.00 92.50 101 VAL A O 1
ATOM 826 N N . ALA A 1 102 ? 11.518 2.371 -18.016 1.00 90.81 102 ALA A N 1
ATOM 827 C CA . ALA A 1 102 ? 11.657 2.987 -19.325 1.00 90.81 102 ALA A CA 1
ATOM 828 C C . ALA A 1 102 ? 13.025 3.649 -19.442 1.00 90.81 102 ALA A C 1
ATOM 830 O O . ALA A 1 102 ? 13.396 4.482 -18.615 1.00 90.81 102 ALA A O 1
ATOM 831 N N . ILE A 1 103 ? 13.778 3.277 -20.471 1.00 86.94 103 ILE A N 1
ATOM 832 C CA . ILE A 1 103 ? 15.074 3.869 -20.796 1.00 86.94 103 ILE A CA 1
ATOM 833 C C . ILE A 1 103 ? 15.035 4.244 -22.265 1.00 86.94 103 ILE A C 1
ATOM 835 O O . ILE A 1 103 ? 14.853 3.382 -23.122 1.00 86.94 103 ILE A O 1
ATOM 839 N N . ARG A 1 104 ? 15.211 5.537 -22.559 1.00 81.44 104 ARG A N 1
ATOM 840 C CA . ARG A 1 104 ? 15.012 6.085 -23.910 1.00 81.44 104 ARG A CA 1
ATOM 841 C C . ARG A 1 104 ? 13.607 5.729 -24.426 1.00 81.44 104 ARG A C 1
ATOM 843 O O . ARG A 1 104 ? 12.623 6.107 -23.797 1.00 81.44 104 ARG A O 1
ATOM 850 N N . ASP A 1 105 ? 13.520 4.987 -25.528 1.00 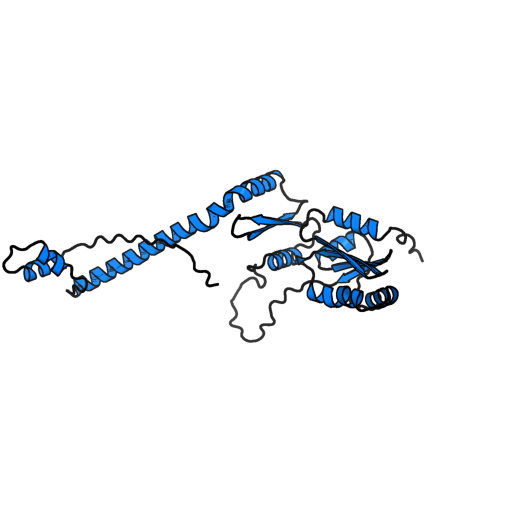80.38 105 ASP A N 1
ATOM 851 C CA . ASP A 1 105 ? 12.270 4.507 -26.128 1.00 80.38 105 ASP A CA 1
ATOM 852 C C . ASP A 1 105 ? 11.934 3.054 -25.746 1.00 80.38 105 ASP A C 1
ATOM 854 O O . ASP A 1 105 ? 10.855 2.567 -26.092 1.00 80.38 105 ASP A O 1
ATOM 858 N N . ASP A 1 106 ? 12.827 2.360 -25.034 1.00 83.44 106 ASP A N 1
ATOM 859 C CA . ASP A 1 106 ? 12.625 0.971 -24.633 1.00 83.44 106 ASP A CA 1
ATOM 860 C C . ASP A 1 106 ? 11.900 0.897 -23.288 1.00 83.44 106 ASP A C 1
ATOM 862 O O . ASP A 1 106 ? 12.190 1.636 -22.344 1.00 83.44 106 ASP A O 1
ATOM 866 N N . LEU A 1 107 ? 10.947 -0.028 -23.204 1.00 89.00 107 LEU A N 1
ATOM 867 C CA . LEU A 1 107 ? 10.177 -0.310 -22.000 1.00 89.00 107 LEU A CA 1
ATOM 868 C C . LEU A 1 107 ? 10.512 -1.728 -21.548 1.00 89.00 107 LEU A C 1
ATOM 870 O O . LEU A 1 107 ? 10.344 -2.682 -22.306 1.00 89.00 107 LEU A O 1
ATOM 874 N N . LEU A 1 108 ? 11.013 -1.857 -20.324 1.00 91.00 108 LEU A N 1
ATOM 875 C CA . LEU A 1 108 ? 11.372 -3.127 -19.701 1.00 91.00 108 LEU A CA 1
ATOM 876 C C . LEU A 1 108 ? 10.435 -3.378 -18.520 1.00 91.00 108 LEU A C 1
ATOM 878 O O . LEU A 1 108 ? 10.085 -2.447 -17.797 1.00 91.00 108 LEU A O 1
ATOM 882 N N . LEU A 1 109 ? 10.033 -4.631 -18.323 1.00 93.38 109 LEU A N 1
ATOM 883 C CA . LEU A 1 109 ? 9.148 -5.048 -17.238 1.00 93.38 109 LEU A CA 1
ATOM 884 C C . LEU A 1 109 ? 9.875 -6.080 -16.373 1.00 93.38 109 LEU A C 1
ATOM 886 O O . LEU A 1 109 ? 10.373 -7.070 -16.906 1.00 93.38 109 LEU A O 1
ATOM 890 N N . PHE A 1 110 ? 9.932 -5.867 -15.061 1.00 93.94 110 PHE A N 1
ATOM 891 C CA . PHE A 1 110 ? 10.611 -6.762 -14.118 1.00 93.94 110 PHE A CA 1
ATOM 892 C C . PHE A 1 110 ? 9.662 -7.226 -13.014 1.00 93.94 110 PHE A C 1
ATOM 894 O O . PHE A 1 110 ? 9.018 -6.386 -12.389 1.00 93.94 110 PHE A O 1
ATOM 901 N N . ASP A 1 111 ? 9.618 -8.532 -12.724 1.00 92.69 111 ASP A N 1
ATOM 902 C CA . ASP A 1 111 ? 8.944 -9.057 -11.523 1.00 92.69 111 ASP A CA 1
ATOM 903 C C . ASP A 1 111 ? 9.825 -8.759 -10.296 1.00 92.69 111 ASP A C 1
ATOM 905 O O . ASP A 1 111 ? 10.923 -9.312 -10.148 1.00 92.69 111 ASP A O 1
ATOM 909 N N . ILE A 1 112 ? 9.364 -7.831 -9.453 1.00 92.69 112 ILE A N 1
ATOM 910 C CA . ILE A 1 112 ? 10.006 -7.400 -8.198 1.00 92.69 112 ILE A CA 1
ATOM 911 C C . ILE A 1 112 ? 8.933 -7.389 -7.096 1.00 92.69 112 ILE A C 1
ATOM 913 O O . ILE A 1 112 ? 8.803 -6.451 -6.302 1.00 92.69 112 ILE A O 1
ATOM 917 N N . LYS A 1 113 ? 8.081 -8.419 -7.088 1.00 89.62 113 LYS A N 1
ATOM 918 C CA . LYS A 1 113 ? 6.943 -8.482 -6.173 1.00 89.62 113 LYS A CA 1
ATOM 919 C C . LYS A 1 113 ? 7.370 -8.571 -4.709 1.00 89.62 113 LYS A C 1
ATOM 921 O O . LYS A 1 113 ? 8.234 -9.360 -4.325 1.00 89.62 113 LYS A O 1
ATOM 926 N N . LYS A 1 114 ? 6.668 -7.822 -3.864 1.00 86.19 114 LYS A N 1
ATOM 927 C CA . LYS A 1 114 ? 6.793 -7.870 -2.410 1.00 86.19 114 LYS A CA 1
ATOM 928 C C . LYS A 1 114 ? 6.140 -9.134 -1.877 1.00 86.19 114 LYS A C 1
ATOM 930 O O . LYS A 1 114 ? 4.916 -9.220 -1.738 1.00 86.19 114 LYS A O 1
ATOM 935 N N . VAL A 1 115 ? 6.971 -10.104 -1.525 1.00 80.12 115 VAL A N 1
ATOM 936 C CA . VAL A 1 115 ? 6.514 -11.310 -0.841 1.00 80.12 115 VAL A CA 1
ATOM 937 C C . VAL A 1 115 ? 6.337 -10.984 0.637 1.00 80.12 115 VAL A C 1
ATOM 939 O O . VAL A 1 115 ? 7.308 -10.750 1.355 1.00 80.12 115 VAL A O 1
ATOM 942 N N . ASN A 1 116 ? 5.089 -11.006 1.107 1.00 66.75 116 ASN A N 1
ATOM 943 C CA . ASN A 1 116 ? 4.816 -11.074 2.539 1.00 66.75 116 ASN A CA 1
ATOM 944 C C . ASN A 1 116 ? 5.235 -12.471 2.995 1.00 66.75 116 ASN A C 1
ATOM 946 O O . ASN A 1 116 ? 4.467 -13.427 2.920 1.00 66.75 116 ASN A O 1
ATOM 950 N N . THR A 1 117 ? 6.507 -12.609 3.354 1.00 51.72 117 THR A N 1
ATOM 951 C CA . THR A 1 117 ? 7.001 -13.836 3.959 1.00 51.72 117 THR A CA 1
ATOM 952 C C . THR A 1 117 ? 6.451 -13.815 5.375 1.00 51.72 117 THR A C 1
ATOM 954 O O . THR A 1 117 ? 6.992 -13.102 6.218 1.00 51.72 117 THR A O 1
ATOM 957 N N . ASP A 1 118 ? 5.365 -14.553 5.634 1.00 51.97 118 ASP A N 1
ATOM 958 C CA . ASP A 1 118 ? 5.143 -15.086 6.977 1.00 51.97 118 ASP A CA 1
ATOM 959 C C . ASP A 1 118 ? 6.476 -15.727 7.324 1.00 51.97 118 ASP A C 1
ATOM 961 O O . ASP A 1 118 ? 6.921 -16.649 6.633 1.00 51.97 118 ASP A O 1
ATOM 965 N N . THR A 1 119 ? 7.201 -15.113 8.252 1.00 39.47 119 THR A N 1
ATOM 966 C CA . THR A 1 119 ? 8.538 -15.546 8.624 1.00 39.47 119 THR A CA 1
ATOM 967 C C . THR A 1 119 ? 8.524 -17.060 8.745 1.00 39.47 119 THR A C 1
ATOM 969 O O . THR A 1 119 ? 7.575 -17.641 9.266 1.00 39.47 119 THR A O 1
ATOM 972 N N . LEU A 1 120 ? 9.546 -17.704 8.187 1.00 38.50 120 LEU A N 1
ATOM 973 C CA . LEU A 1 120 ? 9.796 -19.134 8.300 1.00 38.50 120 LEU A CA 1
ATOM 974 C C . LEU A 1 120 ? 9.910 -19.527 9.788 1.00 38.50 120 LEU A C 1
ATOM 976 O O . LEU A 1 120 ? 10.999 -19.797 10.280 1.00 38.50 120 LEU A O 1
ATOM 980 N N . ILE A 1 121 ? 8.797 -19.570 10.521 1.00 41.59 121 ILE A N 1
ATOM 981 C CA . ILE A 1 121 ? 8.677 -20.174 11.842 1.00 41.59 121 ILE A CA 1
ATOM 982 C C . ILE A 1 121 ? 8.431 -21.659 11.580 1.00 41.59 121 ILE A C 1
ATOM 984 O O . ILE A 1 121 ? 7.349 -22.207 11.777 1.00 41.59 121 ILE A O 1
ATOM 988 N N . GLN A 1 122 ? 9.456 -22.329 11.060 1.00 36.94 122 GLN A N 1
ATOM 989 C CA . GLN A 1 122 ? 9.641 -23.733 11.388 1.00 36.94 122 GLN A CA 1
ATOM 990 C C . GLN A 1 122 ? 10.365 -23.763 12.731 1.00 36.94 122 GLN A C 1
ATOM 992 O O . GLN A 1 122 ? 11.372 -23.081 12.878 1.00 36.94 122 GLN A O 1
ATOM 997 N N . THR A 1 123 ? 9.859 -24.568 13.673 1.00 41.34 123 THR A N 1
ATOM 998 C CA . THR A 1 123 ? 10.153 -24.609 15.128 1.00 41.34 123 THR A CA 1
ATOM 999 C C . THR A 1 123 ? 9.445 -23.482 15.905 1.00 41.34 123 THR A C 1
ATOM 1001 O O . THR A 1 123 ? 9.841 -22.335 15.818 1.00 41.34 123 THR A O 1
ATOM 1004 N N . ILE A 1 124 ? 8.347 -23.661 16.653 1.00 44.34 124 ILE A N 1
ATOM 1005 C CA . ILE A 1 124 ? 7.716 -24.798 17.342 1.00 44.34 124 ILE A CA 1
ATOM 1006 C C . ILE A 1 124 ? 6.197 -24.691 17.117 1.00 44.34 124 ILE A C 1
ATOM 1008 O O . ILE A 1 124 ? 5.600 -23.644 17.345 1.00 44.34 124 ILE A O 1
ATOM 1012 N N . ILE A 1 125 ? 5.579 -25.779 16.666 1.00 41.03 125 ILE A N 1
ATOM 1013 C CA . ILE A 1 125 ? 4.131 -25.898 16.469 1.00 41.03 125 ILE A CA 1
ATOM 1014 C C . ILE A 1 125 ? 3.497 -26.290 17.809 1.00 41.03 125 ILE A C 1
ATOM 1016 O O . ILE A 1 125 ? 3.620 -27.438 18.226 1.00 41.03 125 ILE A O 1
ATOM 1020 N N . GLU A 1 126 ? 2.771 -25.379 18.452 1.00 48.97 126 GLU A N 1
ATOM 1021 C CA . GLU A 1 126 ? 1.460 -25.762 18.980 1.00 48.97 126 GLU A CA 1
ATOM 1022 C C . GLU A 1 126 ? 0.448 -25.371 17.898 1.00 48.97 126 GLU A C 1
ATOM 1024 O O . GLU A 1 126 ? 0.297 -24.185 17.602 1.00 48.97 126 GLU A O 1
ATOM 1029 N N . PRO A 1 127 ? -0.184 -26.335 17.210 1.00 49.53 127 PRO A N 1
ATOM 1030 C CA . PRO A 1 127 ? -1.077 -26.018 16.112 1.00 49.53 127 PRO A CA 1
ATOM 1031 C C . PRO A 1 127 ? -2.361 -25.413 16.674 1.00 49.53 127 PRO A C 1
ATOM 1033 O O . PRO A 1 127 ? -3.165 -26.104 17.301 1.00 49.53 127 PRO A O 1
ATOM 1036 N N . THR A 1 128 ? -2.606 -24.134 16.406 1.00 48.94 128 THR A N 1
ATOM 1037 C CA . THR A 1 128 ? -3.962 -23.601 16.496 1.00 48.94 128 THR A CA 1
ATOM 1038 C C . THR A 1 128 ? -4.803 -24.290 15.427 1.00 48.94 128 THR A C 1
ATOM 1040 O O . THR A 1 128 ? -4.578 -24.166 14.223 1.00 48.94 128 THR A O 1
ATOM 1043 N N . ILE A 1 129 ? -5.767 -25.076 15.889 1.00 55.62 129 ILE A N 1
ATOM 1044 C CA . ILE A 1 129 ? -6.737 -25.783 15.065 1.00 55.62 129 ILE A CA 1
ATOM 1045 C C . ILE A 1 129 ? -7.690 -24.716 14.502 1.00 55.62 129 ILE A C 1
ATOM 1047 O O . ILE A 1 129 ? -8.605 -24.281 15.186 1.00 55.62 129 ILE A O 1
ATOM 1051 N N . GLN A 1 130 ? -7.440 -24.295 13.260 1.00 41.75 130 GLN A N 1
ATOM 1052 C CA . GLN A 1 130 ? -8.200 -23.318 12.463 1.00 41.75 130 GLN A CA 1
ATOM 1053 C C . GLN A 1 130 ? -8.002 -21.825 12.793 1.00 41.75 130 GLN A C 1
ATOM 1055 O O . GLN A 1 130 ? -8.607 -21.265 13.702 1.00 41.75 130 GLN A O 1
ATOM 1060 N N . GLY A 1 131 ? -7.238 -21.150 11.929 1.00 51.72 131 GLY A N 1
ATOM 1061 C CA . GLY A 1 131 ? -7.217 -19.695 11.760 1.00 51.72 131 GLY A CA 1
ATOM 1062 C C . GLY A 1 131 ? -6.647 -19.321 10.379 1.00 51.72 131 GLY A C 1
ATOM 1063 O O . GLY A 1 131 ? -5.889 -20.113 9.814 1.00 51.72 131 GLY A O 1
ATOM 1064 N N . PRO A 1 132 ? -7.029 -18.174 9.783 1.00 52.62 132 PRO A N 1
ATOM 1065 C CA . PRO A 1 132 ? -6.477 -17.725 8.505 1.00 52.62 132 PRO A CA 1
ATOM 1066 C C . PRO A 1 132 ? -4.983 -17.397 8.645 1.00 52.62 132 PRO A C 1
ATOM 1068 O O . PRO A 1 132 ? -4.603 -16.614 9.509 1.00 52.62 132 PRO A O 1
ATOM 1071 N N . GLN A 1 133 ? -4.147 -17.982 7.778 1.00 57.00 133 GLN A N 1
ATOM 1072 C CA . GLN A 1 133 ? -2.686 -17.801 7.803 1.00 57.00 133 GLN A CA 1
ATOM 1073 C C . GLN A 1 133 ? -2.262 -16.341 7.563 1.00 57.00 133 GLN A C 1
ATOM 1075 O O . GLN A 1 133 ? -1.310 -15.877 8.168 1.00 57.00 133 GLN A O 1
ATOM 1080 N N . LEU A 1 134 ? -3.030 -15.593 6.764 1.00 60.81 134 LEU A N 1
ATOM 1081 C CA . LEU A 1 134 ? -2.799 -14.175 6.478 1.00 60.81 134 LEU A CA 1
ATOM 1082 C C . LEU A 1 134 ? -3.835 -13.315 7.210 1.00 60.81 134 LEU A C 1
ATOM 1084 O O . LEU A 1 134 ? -5.027 -13.373 6.882 1.00 60.81 134 LEU A O 1
ATOM 1088 N N . SER A 1 135 ? -3.369 -12.513 8.167 1.00 69.19 135 SER A N 1
ATOM 1089 C CA . SER A 1 135 ? -4.169 -11.558 8.947 1.00 69.19 135 SER A CA 1
ATOM 1090 C C . SER A 1 135 ? -3.705 -10.122 8.695 1.00 69.19 135 SER A C 1
ATOM 1092 O O . SER A 1 135 ? -2.552 -9.900 8.337 1.00 69.19 135 SER A O 1
ATOM 1094 N N . LEU A 1 136 ? -4.605 -9.148 8.875 1.00 78.81 136 LEU A N 1
ATOM 1095 C CA . LEU A 1 136 ? -4.233 -7.731 8.829 1.00 78.81 136 LEU A CA 1
ATOM 1096 C C . LEU A 1 136 ? -3.281 -7.395 9.989 1.00 78.81 136 LEU A C 1
ATOM 1098 O O . LEU A 1 136 ? -3.412 -7.953 11.080 1.00 78.81 136 LEU A O 1
ATOM 1102 N N . SER A 1 137 ? -2.350 -6.479 9.750 1.00 79.06 137 SER A N 1
ATOM 1103 C CA . SER A 1 137 ? -1.393 -5.943 10.716 1.00 79.06 137 SER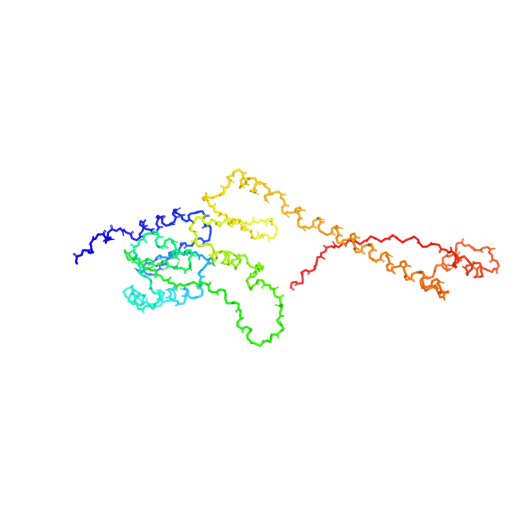 A CA 1
ATOM 1104 C C . SER A 1 137 ? -1.661 -4.461 11.005 1.00 79.06 137 SER A C 1
ATOM 1106 O O . SER A 1 137 ? -2.623 -3.873 10.507 1.00 79.06 137 SER A O 1
ATOM 1108 N N . GLU A 1 138 ? -0.818 -3.844 11.831 1.00 74.06 138 GLU A N 1
ATOM 1109 C CA . GLU A 1 138 ? -0.868 -2.402 12.105 1.00 74.06 138 GLU A CA 1
ATOM 1110 C C . GLU A 1 138 ? -0.290 -1.561 10.953 1.00 74.06 138 GLU A C 1
ATOM 1112 O O . GLU A 1 138 ? -0.599 -0.377 10.839 1.00 74.06 138 GLU A O 1
ATOM 1117 N N . ASP A 1 139 ? 0.507 -2.166 10.064 1.00 82.81 139 ASP A N 1
ATOM 1118 C CA . ASP A 1 139 ? 1.080 -1.472 8.913 1.00 82.81 139 ASP A CA 1
ATOM 1119 C C . ASP A 1 139 ? 0.101 -1.454 7.730 1.00 82.81 139 ASP A C 1
ATOM 1121 O O . ASP A 1 139 ? -0.236 -2.481 7.132 1.00 82.81 139 ASP A O 1
ATOM 1125 N N . ILE A 1 140 ? -0.320 -0.249 7.347 1.00 86.19 140 ILE A N 1
ATOM 1126 C CA . ILE A 1 140 ? -1.284 -0.027 6.266 1.00 86.19 140 ILE A CA 1
ATOM 1127 C C . ILE A 1 140 ? -0.776 -0.546 4.917 1.00 86.19 140 ILE A C 1
ATOM 1129 O O . ILE A 1 140 ? -1.544 -1.121 4.146 1.00 86.19 140 ILE A O 1
ATOM 1133 N N . THR A 1 141 ? 0.528 -0.422 4.657 1.00 86.06 141 THR A N 1
ATOM 1134 C CA . THR A 1 141 ? 1.146 -0.870 3.402 1.00 86.06 141 THR A CA 1
ATOM 1135 C C . THR A 1 141 ? 1.078 -2.391 3.282 1.00 86.06 141 THR A C 1
ATOM 1137 O O . THR A 1 141 ? 0.724 -2.921 2.228 1.00 86.06 141 THR A O 1
ATOM 1140 N N . THR A 1 142 ? 1.368 -3.103 4.371 1.00 84.94 142 THR A N 1
ATOM 1141 C CA . THR A 1 142 ? 1.255 -4.563 4.470 1.00 84.94 142 THR A CA 1
ATOM 1142 C C . THR A 1 142 ? -0.186 -5.017 4.255 1.00 84.94 142 THR A C 1
ATOM 1144 O O . THR A 1 142 ? -0.420 -5.944 3.479 1.00 84.94 142 THR A O 1
ATOM 1147 N N . ASN A 1 143 ? -1.159 -4.327 4.852 1.00 88.06 143 ASN A N 1
ATOM 1148 C CA . ASN A 1 143 ? -2.580 -4.626 4.662 1.00 88.06 143 ASN A CA 1
ATOM 1149 C C . ASN A 1 143 ? -3.031 -4.460 3.209 1.00 88.06 143 ASN A C 1
ATOM 1151 O O . ASN A 1 143 ? -3.704 -5.342 2.672 1.00 88.06 143 ASN A O 1
ATOM 1155 N N . ILE A 1 144 ? -2.627 -3.368 2.553 1.00 89.56 144 ILE A N 1
ATOM 1156 C CA . ILE A 1 144 ? -2.927 -3.143 1.133 1.00 89.56 144 ILE A CA 1
ATOM 1157 C C . ILE A 1 144 ? -2.284 -4.242 0.274 1.00 89.56 144 ILE A C 1
ATOM 1159 O O . ILE A 1 144 ? -2.951 -4.780 -0.610 1.00 89.56 144 ILE A O 1
ATOM 1163 N N . ASN A 1 145 ? -1.040 -4.645 0.569 1.00 88.38 145 ASN A N 1
ATOM 1164 C CA . ASN A 1 145 ? -0.384 -5.760 -0.123 1.00 88.38 145 ASN A CA 1
ATOM 1165 C C . ASN A 1 145 ? -1.192 -7.064 0.012 1.00 88.38 145 ASN A C 1
ATOM 1167 O O . ASN A 1 145 ? -1.484 -7.716 -0.987 1.00 88.38 145 ASN A O 1
ATOM 1171 N N . ILE A 1 146 ? -1.629 -7.421 1.228 1.00 86.06 146 ILE A N 1
ATOM 1172 C CA . ILE A 1 146 ? -2.449 -8.626 1.467 1.00 86.06 146 ILE A CA 1
ATOM 1173 C C . ILE A 1 146 ? -3.731 -8.602 0.618 1.00 86.06 146 ILE A C 1
ATOM 1175 O O . ILE A 1 146 ? -4.127 -9.634 0.070 1.00 86.06 146 ILE A O 1
ATOM 1179 N N . ILE A 1 147 ? -4.379 -7.441 0.492 1.00 88.94 147 ILE A N 1
ATOM 1180 C CA . ILE A 1 147 ? -5.578 -7.282 -0.342 1.00 88.94 147 ILE A CA 1
ATOM 1181 C C . ILE A 1 147 ? -5.226 -7.445 -1.826 1.00 88.94 147 ILE A C 1
ATOM 1183 O O . ILE A 1 147 ? -5.872 -8.239 -2.513 1.00 88.94 147 ILE A O 1
ATOM 1187 N N . ARG A 1 148 ? -4.185 -6.763 -2.320 1.00 87.38 148 ARG A N 1
ATOM 1188 C CA . ARG A 1 148 ? -3.767 -6.826 -3.732 1.00 87.38 148 ARG A CA 1
ATOM 1189 C C . ARG A 1 148 ? -3.301 -8.218 -4.164 1.00 87.38 148 ARG A C 1
ATOM 1191 O O . ARG A 1 148 ? -3.609 -8.619 -5.280 1.00 87.38 148 ARG A O 1
ATOM 1198 N N . GLN A 1 149 ? -2.696 -9.004 -3.272 1.00 83.81 149 GLN A N 1
ATOM 1199 C CA . GLN A 1 149 ? -2.364 -10.417 -3.527 1.00 83.81 149 GLN A CA 1
ATOM 1200 C C . GLN A 1 149 ? -3.597 -11.303 -3.760 1.00 83.81 149 GLN A C 1
ATOM 1202 O O . GLN A 1 149 ? -3.502 -12.367 -4.374 1.00 83.81 149 GLN A O 1
ATOM 1207 N N . ARG A 1 150 ? -4.764 -10.908 -3.240 1.00 84.25 150 ARG A N 1
ATOM 1208 C CA . ARG A 1 150 ? -6.032 -11.618 -3.467 1.00 84.25 150 ARG A CA 1
ATOM 1209 C C . ARG A 1 150 ? -6.838 -11.005 -4.609 1.00 84.25 150 ARG A C 1
ATOM 1211 O O . ARG A 1 150 ? -7.639 -11.709 -5.219 1.00 84.25 150 ARG A O 1
ATOM 1218 N N . TYR A 1 151 ? -6.634 -9.721 -4.895 1.00 86.75 151 TYR A N 1
ATOM 1219 C CA . TYR A 1 151 ? -7.438 -8.935 -5.824 1.00 86.75 151 TYR A CA 1
ATOM 1220 C C . TYR A 1 151 ? -6.565 -8.203 -6.855 1.00 86.75 151 TYR A C 1
ATOM 1222 O O . TYR A 1 151 ? -6.259 -7.022 -6.721 1.00 86.75 151 TYR A O 1
ATOM 1230 N N . HIS A 1 152 ? -6.194 -8.913 -7.922 1.00 84.44 152 HIS A N 1
ATOM 1231 C CA . HIS A 1 152 ? -5.299 -8.424 -8.982 1.00 84.44 152 HIS A CA 1
ATOM 1232 C C . HIS A 1 152 ? -6.006 -7.606 -10.076 1.00 84.44 152 HIS A C 1
ATOM 1234 O O . HIS A 1 152 ? -5.551 -7.577 -11.218 1.00 84.44 152 HIS A O 1
ATOM 1240 N N . LYS A 1 153 ? -7.167 -7.003 -9.798 1.00 87.25 153 LYS A N 1
ATOM 1241 C CA . LYS A 1 153 ? -7.812 -6.154 -10.803 1.00 87.25 153 LYS A CA 1
ATOM 1242 C C . LYS A 1 153 ? -7.220 -4.742 -10.771 1.00 87.25 153 LYS A C 1
ATOM 1244 O O . LYS A 1 153 ? -7.120 -4.172 -9.684 1.00 87.25 153 LYS A O 1
ATOM 1249 N N . PRO A 1 154 ? -6.930 -4.141 -11.938 1.00 84.88 154 PRO A N 1
ATOM 1250 C CA . PRO A 1 154 ? -6.522 -2.738 -12.025 1.00 84.88 154 PRO A CA 1
ATOM 1251 C C . PRO A 1 154 ? -7.575 -1.751 -11.513 1.00 84.88 154 PRO A C 1
ATOM 1253 O O . PRO A 1 154 ? -7.219 -0.687 -11.030 1.00 84.88 154 PRO A O 1
ATOM 1256 N N . SER A 1 155 ? -8.857 -2.127 -11.553 1.00 87.38 155 SER A N 1
ATOM 1257 C CA . SER A 1 155 ? -9.966 -1.312 -11.047 1.00 87.38 155 SER A CA 1
ATOM 1258 C C . SER A 1 155 ? -9.955 -1.115 -9.524 1.00 87.38 155 SER A C 1
ATOM 1260 O O . SER A 1 155 ? -10.677 -0.257 -9.008 1.00 87.38 155 SER A O 1
ATOM 1262 N N . LEU A 1 156 ? -9.143 -1.892 -8.790 1.00 88.31 156 LEU A N 1
ATOM 1263 C CA . LEU A 1 156 ? -8.956 -1.725 -7.353 1.00 88.31 156 LEU A CA 1
ATOM 1264 C C . LEU A 1 156 ? -8.159 -0.454 -7.062 1.00 88.31 156 LEU A C 1
ATOM 1266 O O . LEU A 1 156 ? -6.933 -0.402 -7.205 1.00 88.31 156 LEU A O 1
ATOM 1270 N N . THR A 1 157 ? -8.895 0.531 -6.579 1.00 87.75 157 THR A N 1
ATOM 1271 C CA . THR A 1 157 ? -8.431 1.858 -6.224 1.00 87.75 157 THR A CA 1
ATOM 1272 C C . THR A 1 157 ? -8.100 1.915 -4.737 1.00 87.75 157 THR A C 1
ATOM 1274 O O . THR A 1 157 ? -8.849 1.411 -3.895 1.00 87.75 157 THR A O 1
ATOM 1277 N N . VAL A 1 158 ? -6.960 2.528 -4.417 1.00 87.81 158 VAL A N 1
ATOM 1278 C CA . VAL A 1 158 ? -6.506 2.778 -3.046 1.00 87.81 158 VAL A CA 1
ATOM 1279 C C . VAL A 1 158 ? -6.281 4.273 -2.887 1.00 87.81 158 VAL A C 1
ATOM 1281 O O . VAL A 1 158 ? -5.360 4.831 -3.483 1.00 87.81 158 VAL A O 1
ATOM 1284 N N . GLU A 1 159 ? -7.092 4.908 -2.050 1.00 85.69 159 GLU A N 1
ATOM 1285 C CA . GLU A 1 159 ? -6.958 6.320 -1.723 1.00 85.69 159 GLU A CA 1
ATOM 1286 C C . GLU A 1 159 ? -6.412 6.510 -0.310 1.00 85.69 159 GLU A C 1
ATOM 1288 O O . GLU A 1 159 ? -7.055 6.144 0.675 1.00 85.69 159 GLU A O 1
ATOM 1293 N N . MET A 1 160 ? -5.220 7.099 -0.216 1.00 81.31 160 MET A N 1
ATOM 1294 C CA . MET A 1 160 ? -4.555 7.415 1.045 1.00 81.31 160 MET A CA 1
ATOM 1295 C C . MET A 1 160 ? -4.920 8.831 1.497 1.00 81.31 160 MET A C 1
ATOM 1297 O O . MET A 1 160 ? -4.841 9.778 0.716 1.00 81.31 160 MET A O 1
ATOM 1301 N N . MET A 1 161 ? -5.265 8.991 2.769 1.00 79.00 161 MET A N 1
ATOM 1302 C CA . MET A 1 161 ? -5.531 10.284 3.399 1.00 79.00 161 MET A CA 1
ATOM 1303 C C . MET A 1 161 ? -4.938 10.332 4.804 1.00 79.00 161 MET A C 1
ATOM 1305 O O . MET A 1 161 ? -4.790 9.304 5.459 1.00 79.00 161 MET A O 1
ATOM 1309 N N . GLU A 1 162 ? -4.621 11.529 5.282 1.00 76.75 162 GLU A N 1
ATOM 1310 C CA . GLU A 1 162 ? -4.230 11.748 6.674 1.00 76.75 162 GLU A CA 1
ATOM 1311 C C . GLU A 1 162 ? -5.397 12.340 7.455 1.00 76.75 162 GLU A C 1
ATOM 1313 O O . GLU A 1 162 ? -6.083 13.252 6.987 1.00 76.75 162 GLU A O 1
ATOM 1318 N N . ILE A 1 163 ? -5.620 11.812 8.653 1.00 73.19 163 ILE A N 1
ATOM 1319 C CA . ILE A 1 163 ? -6.680 12.249 9.555 1.00 73.19 163 ILE A CA 1
ATOM 1320 C C . ILE A 1 163 ? -6.106 12.615 10.929 1.00 73.19 163 ILE A C 1
ATOM 1322 O O . ILE A 1 163 ? -5.189 11.972 11.439 1.00 73.19 163 ILE A O 1
ATOM 1326 N N . GLY A 1 164 ? -6.697 13.637 11.550 1.00 63.59 164 GLY A N 1
ATOM 1327 C CA . GLY A 1 164 ? -6.322 14.128 12.877 1.00 63.59 164 GLY A CA 1
ATOM 1328 C C . GLY A 1 164 ? -5.225 15.195 12.840 1.00 63.59 164 GLY A C 1
ATOM 1329 O O . GLY A 1 164 ? -4.139 14.971 12.318 1.00 63.59 164 GLY A O 1
ATOM 1330 N N . GLU A 1 165 ? -5.492 16.354 13.450 1.00 61.09 165 GLU A N 1
ATOM 1331 C CA . GLU A 1 165 ? -4.578 17.513 13.441 1.00 61.09 165 GLU A CA 1
ATOM 1332 C C . GLU A 1 165 ? -3.295 17.305 14.258 1.00 61.09 165 GLU A C 1
ATOM 1334 O O . GLU A 1 165 ? -2.309 18.002 14.046 1.00 61.09 165 GLU A O 1
ATOM 1339 N N . LYS A 1 166 ? -3.319 16.391 15.236 1.00 54.62 166 LYS A N 1
ATOM 1340 C CA . LYS A 1 166 ? -2.184 16.143 16.144 1.00 54.62 166 LYS A CA 1
ATOM 1341 C C . LYS A 1 166 ? -1.512 14.799 15.921 1.00 54.62 166 LYS A C 1
ATOM 1343 O O . LYS A 1 166 ? -0.315 14.679 16.148 1.00 54.62 166 LYS A O 1
ATOM 1348 N N . THR A 1 167 ? -2.285 13.786 15.542 1.00 64.94 167 THR A N 1
ATOM 1349 C CA . THR A 1 167 ? -1.803 12.408 15.405 1.00 64.94 167 THR A CA 1
ATOM 1350 C C . THR A 1 167 ? -1.419 12.058 13.971 1.00 64.94 167 THR A C 1
ATOM 1352 O O . THR A 1 167 ? -0.682 11.093 13.802 1.00 64.94 167 THR A O 1
ATOM 1355 N N . HIS A 1 168 ? -1.883 12.823 12.967 1.00 70.00 168 HIS A N 1
ATOM 1356 C CA . HIS A 1 168 ? -1.583 12.621 11.542 1.00 70.00 168 HIS A CA 1
ATOM 1357 C C . HIS A 1 168 ? -1.679 11.147 11.113 1.00 70.00 168 HIS A C 1
ATOM 1359 O O . HIS A 1 168 ? -0.788 10.597 10.467 1.00 70.00 168 HIS A O 1
ATOM 1365 N N . GLN A 1 169 ? -2.750 10.466 11.524 1.00 73.94 169 GLN A N 1
ATOM 1366 C CA . GLN A 1 169 ? -2.908 9.043 11.249 1.00 73.94 169 GLN A CA 1
ATOM 1367 C C . GLN A 1 169 ? -3.209 8.816 9.769 1.00 73.94 169 GLN A C 1
ATOM 1369 O O . GLN A 1 169 ? -4.099 9.447 9.201 1.00 73.94 169 GLN A O 1
ATOM 1374 N N . SER A 1 170 ? -2.500 7.872 9.153 1.00 77.88 170 SER A N 1
ATOM 1375 C CA . SER A 1 170 ? -2.762 7.462 7.775 1.00 77.88 170 SER A CA 1
ATOM 1376 C C . SER A 1 170 ? -3.987 6.547 7.702 1.00 77.88 170 SER A C 1
ATOM 1378 O O . SER A 1 170 ? -4.052 5.513 8.367 1.00 77.88 170 SER A O 1
ATOM 1380 N N . LEU A 1 171 ? -4.942 6.905 6.853 1.00 82.94 171 LEU A N 1
ATOM 1381 C CA . LEU A 1 171 ? -6.134 6.136 6.514 1.00 82.94 171 LEU A CA 1
ATOM 1382 C C . LEU A 1 171 ? -6.092 5.786 5.022 1.00 82.94 171 LEU A C 1
ATOM 1384 O O . LEU A 1 171 ? -5.697 6.604 4.197 1.00 82.94 171 LEU A O 1
ATOM 1388 N N . ALA A 1 172 ? -6.530 4.579 4.674 1.00 84.75 172 ALA A N 1
ATOM 1389 C CA . ALA A 1 172 ? -6.691 4.143 3.293 1.00 84.75 172 ALA A CA 1
ATOM 1390 C C . ALA A 1 172 ? -8.147 3.747 3.057 1.00 84.75 172 ALA A C 1
ATOM 1392 O O . ALA A 1 172 ? -8.691 2.924 3.799 1.00 84.75 172 ALA A O 1
ATOM 1393 N N . ILE A 1 173 ? -8.768 4.300 2.019 1.00 87.44 173 ILE A N 1
ATOM 1394 C CA . ILE A 1 173 ? -10.052 3.827 1.503 1.00 87.44 173 ILE A CA 1
ATOM 1395 C C . ILE A 1 173 ? -9.761 2.996 0.261 1.00 87.44 173 ILE A C 1
ATOM 1397 O O . ILE A 1 173 ? -9.093 3.449 -0.662 1.00 87.44 173 ILE A O 1
ATOM 1401 N N . ILE A 1 174 ? -10.243 1.757 0.262 1.00 88.06 174 ILE A N 1
ATOM 1402 C CA . ILE A 1 174 ? -9.990 0.788 -0.802 1.00 88.06 174 ILE A CA 1
ATOM 1403 C C . ILE A 1 174 ? -11.332 0.366 -1.385 1.00 88.06 174 ILE A C 1
ATOM 1405 O O . ILE A 1 174 ? -12.224 -0.050 -0.641 1.00 88.06 174 ILE A O 1
ATOM 1409 N N . PHE A 1 175 ? -11.481 0.464 -2.700 1.00 89.38 175 PHE A N 1
ATOM 1410 C CA . PHE A 1 175 ? -12.710 0.107 -3.405 1.00 89.38 175 PHE A CA 1
ATOM 1411 C C . PHE A 1 175 ? -12.419 -0.290 -4.852 1.00 89.38 175 PHE A C 1
ATOM 1413 O O . PHE A 1 175 ? -11.355 -0.004 -5.387 1.00 89.38 175 PHE A O 1
ATOM 1420 N N . ASP A 1 176 ? -13.366 -0.978 -5.484 1.00 89.44 176 ASP A N 1
ATOM 1421 C CA . ASP A 1 176 ? -13.307 -1.272 -6.915 1.00 89.44 176 ASP A CA 1
ATOM 1422 C C . ASP A 1 176 ? -14.172 -0.262 -7.677 1.00 89.44 176 ASP A C 1
ATOM 1424 O O . ASP A 1 176 ? -15.389 -0.229 -7.475 1.00 89.44 176 ASP A O 1
ATOM 1428 N N . GLU A 1 177 ? -13.554 0.543 -8.544 1.00 86.31 177 GLU A N 1
ATOM 1429 C CA . GLU A 1 177 ? -14.227 1.595 -9.324 1.00 86.31 177 GLU A CA 1
ATOM 1430 C C . GLU A 1 177 ? -15.338 1.035 -10.234 1.00 86.31 177 GLU A C 1
ATOM 1432 O O . GLU A 1 177 ? -16.346 1.704 -10.459 1.00 86.31 177 GLU A O 1
ATOM 1437 N N . GLU A 1 178 ? -15.216 -0.208 -10.718 1.00 87.56 178 GLU A N 1
ATOM 1438 C CA . GLU A 1 178 ? -16.224 -0.826 -11.595 1.00 87.56 178 GLU A CA 1
ATOM 1439 C C . GLU A 1 178 ? -17.506 -1.215 -10.845 1.00 87.56 178 GLU A C 1
ATOM 1441 O O . GLU A 1 178 ? -18.570 -1.349 -11.455 1.00 87.56 178 GLU A O 1
ATOM 1446 N N . VAL A 1 179 ? -17.414 -1.448 -9.532 1.00 87.69 179 VAL A N 1
ATOM 1447 C CA . VAL A 1 179 ? -18.489 -2.066 -8.734 1.00 87.69 179 VAL A CA 1
ATOM 1448 C C . VAL A 1 179 ? -19.025 -1.122 -7.654 1.00 87.69 179 VAL A C 1
ATOM 1450 O O . VAL A 1 179 ? -20.138 -1.313 -7.155 1.00 87.69 179 VAL A O 1
ATOM 1453 N N . VAL A 1 180 ? -18.258 -0.102 -7.268 1.00 87.50 180 VAL A N 1
ATOM 1454 C CA . VAL A 1 180 ? -18.615 0.796 -6.170 1.00 87.50 180 VAL A CA 1
ATOM 1455 C C . VAL A 1 180 ? -19.843 1.653 -6.497 1.00 87.50 180 VAL A C 1
ATOM 1457 O O . VAL A 1 180 ? -20.001 2.218 -7.578 1.00 87.50 180 VAL A O 1
ATOM 1460 N N . LEU A 1 181 ? -20.730 1.794 -5.512 1.00 88.94 181 LEU A N 1
ATOM 1461 C CA . LEU A 1 181 ? -21.854 2.723 -5.581 1.00 88.94 181 LEU A CA 1
ATOM 1462 C C . LEU A 1 181 ? -21.391 4.122 -5.154 1.00 88.94 181 LEU A C 1
ATOM 1464 O O . LEU A 1 181 ? -21.106 4.353 -3.978 1.00 88.94 181 LEU A O 1
ATOM 1468 N N . LYS A 1 182 ? -21.348 5.066 -6.102 1.00 86.88 182 LYS A N 1
ATOM 1469 C CA . LYS A 1 182 ? -20.797 6.421 -5.892 1.00 86.88 182 LYS A CA 1
ATOM 1470 C C . LYS A 1 182 ? -21.457 7.192 -4.745 1.00 86.88 182 LYS A C 1
ATOM 1472 O O . LYS A 1 182 ? -20.768 7.812 -3.947 1.00 86.88 182 LYS A O 1
ATOM 1477 N N . ASN A 1 183 ? -22.774 7.071 -4.589 1.00 86.06 183 ASN A N 1
ATOM 1478 C CA . ASN A 1 183 ? -23.513 7.696 -3.485 1.00 86.06 183 ASN A CA 1
ATOM 1479 C C . ASN A 1 183 ? -23.095 7.167 -2.097 1.00 86.06 183 ASN A C 1
ATOM 1481 O O . ASN A 1 183 ? -23.077 7.912 -1.115 1.00 86.06 183 ASN A O 1
ATOM 1485 N N . VAL A 1 184 ? -22.763 5.876 -1.995 1.00 84.25 184 VAL A N 1
ATOM 1486 C CA . VAL A 1 184 ? -22.259 5.275 -0.751 1.00 84.25 184 VAL A CA 1
ATOM 1487 C C . VAL A 1 184 ? -20.844 5.768 -0.477 1.00 84.25 184 VAL A C 1
ATOM 1489 O O . VAL A 1 184 ? -20.540 6.119 0.662 1.00 84.25 184 VAL A O 1
ATOM 1492 N N . LEU A 1 185 ? -20.007 5.839 -1.513 1.00 84.81 185 LEU A N 1
ATOM 1493 C CA . LEU A 1 185 ? -18.636 6.328 -1.412 1.00 84.81 185 LEU A CA 1
ATOM 1494 C C . LEU A 1 185 ? -18.590 7.796 -0.939 1.00 84.81 185 LEU A C 1
ATOM 1496 O O . LEU A 1 185 ? -17.899 8.099 0.031 1.00 84.81 185 LEU A O 1
ATOM 1500 N N . GLU A 1 186 ? -19.417 8.677 -1.512 1.00 84.12 186 GLU A N 1
ATOM 1501 C CA . GLU A 1 186 ? -19.581 10.073 -1.060 1.00 84.12 186 GLU A CA 1
ATOM 1502 C C . GLU A 1 186 ? -19.978 10.158 0.419 1.00 84.12 186 GLU A C 1
ATOM 1504 O O . GLU A 1 186 ? -19.369 10.891 1.199 1.00 84.12 186 GLU A O 1
ATOM 1509 N N . THR A 1 187 ? -20.939 9.332 0.841 1.00 82.12 187 THR A N 1
ATOM 1510 C CA . THR A 1 187 ? -21.367 9.277 2.247 1.00 82.12 187 THR A CA 1
ATOM 1511 C C . THR A 1 187 ? -20.224 8.846 3.176 1.00 82.12 187 THR A C 1
ATOM 1513 O O . THR A 1 187 ? -20.140 9.308 4.317 1.00 82.12 187 THR A O 1
ATOM 1516 N N . ILE A 1 188 ? -19.354 7.938 2.723 1.00 80.50 188 ILE A N 1
ATOM 1517 C CA . ILE A 1 188 ? -18.190 7.480 3.490 1.00 80.50 188 ILE A CA 1
ATOM 1518 C C . ILE A 1 188 ? -17.182 8.622 3.650 1.00 80.50 188 ILE A C 1
ATOM 1520 O O . ILE A 1 188 ? -16.749 8.864 4.778 1.00 80.50 188 ILE A O 1
ATOM 1524 N N . TYR A 1 189 ? -16.876 9.374 2.588 1.00 79.69 189 TYR A N 1
ATOM 1525 C CA . TYR A 1 189 ? -16.008 10.553 2.694 1.00 79.69 189 TYR A CA 1
ATOM 1526 C C . TYR A 1 189 ? -16.571 11.579 3.681 1.00 79.69 189 TYR A C 1
ATOM 1528 O O . TYR A 1 189 ? -15.877 11.971 4.620 1.00 79.69 189 TYR A O 1
ATOM 1536 N N . GLU A 1 190 ? -17.847 11.952 3.548 1.00 73.12 190 GLU A N 1
ATOM 1537 C CA . GLU A 1 190 ? -18.488 12.936 4.431 1.00 73.12 190 GLU A CA 1
ATOM 1538 C C . GLU A 1 190 ? -18.472 12.518 5.911 1.00 73.12 190 GLU A C 1
ATOM 1540 O O . GLU A 1 190 ? -18.316 13.357 6.806 1.00 73.12 190 GLU A O 1
ATOM 1545 N N . ARG A 1 191 ? -18.624 11.217 6.192 1.00 67.75 191 ARG A N 1
ATOM 1546 C CA . ARG A 1 191 ? -18.569 10.675 7.558 1.00 67.75 191 ARG A CA 1
ATOM 1547 C C . ARG A 1 19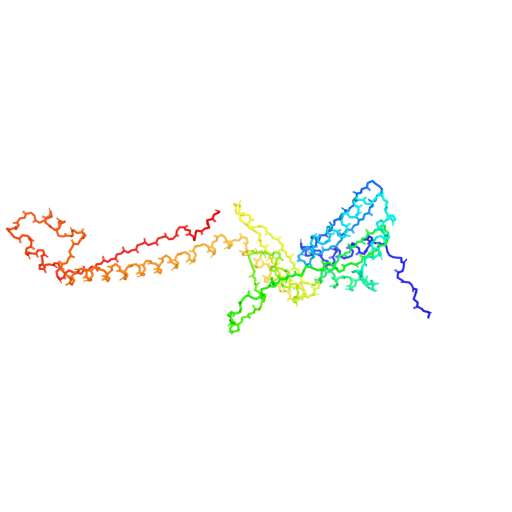1 ? -17.149 10.607 8.106 1.00 67.75 191 ARG A C 1
ATOM 1549 O O . ARG A 1 191 ? -16.969 10.883 9.292 1.00 67.75 191 ARG A O 1
ATOM 1556 N N . ASN A 1 192 ? -16.157 10.269 7.287 1.00 62.81 192 ASN A N 1
ATOM 1557 C CA . ASN A 1 192 ? -14.769 10.117 7.731 1.00 62.81 192 ASN A CA 1
ATOM 1558 C C . ASN A 1 192 ? -14.158 11.446 8.195 1.00 62.81 192 ASN A C 1
ATOM 1560 O O . ASN A 1 192 ? -13.478 11.459 9.219 1.00 62.81 192 ASN A O 1
ATOM 1564 N N . TYR A 1 193 ? -14.507 12.569 7.557 1.00 57.88 193 TYR A N 1
ATOM 1565 C CA . TYR A 1 193 ? -14.104 13.909 8.013 1.00 57.88 193 TYR A CA 1
ATOM 1566 C C . TYR A 1 193 ? -14.706 14.323 9.368 1.00 57.88 193 TYR A C 1
ATOM 1568 O O . TYR A 1 193 ? -14.185 15.226 10.015 1.00 57.88 193 TYR A O 1
ATOM 1576 N N . ARG A 1 194 ? -15.807 13.698 9.812 1.00 52.72 194 ARG A N 1
ATOM 1577 C CA . ARG A 1 194 ? -16.528 14.076 11.046 1.00 52.72 194 ARG A CA 1
ATOM 1578 C C . ARG A 1 194 ? -16.464 13.035 12.170 1.00 52.72 194 ARG A C 1
ATOM 1580 O O . ARG A 1 194 ? -16.758 13.369 13.312 1.00 52.72 194 ARG A O 1
ATOM 1587 N N . GLY A 1 195 ? -16.174 11.771 11.860 1.00 52.78 195 GLY A N 1
ATOM 1588 C CA . GLY A 1 195 ? -16.520 10.640 12.729 1.00 52.78 195 GLY A CA 1
ATOM 1589 C C . GLY A 1 195 ? -15.381 10.000 13.524 1.00 52.78 195 GLY A C 1
ATOM 1590 O O . GLY A 1 195 ? -15.644 9.422 14.579 1.00 52.78 195 GLY A O 1
ATOM 1591 N N . ILE A 1 196 ? -14.130 10.067 13.063 1.00 51.94 196 ILE A N 1
ATOM 1592 C CA . ILE A 1 196 ? -13.074 9.206 13.631 1.00 51.94 196 ILE A CA 1
ATOM 1593 C C . ILE A 1 196 ? -12.545 9.741 14.974 1.00 51.94 196 ILE A C 1
ATOM 1595 O O . ILE A 1 196 ? -12.296 8.947 15.879 1.00 51.94 196 ILE A O 1
ATOM 1599 N N . GLU A 1 197 ? -12.545 11.061 15.177 1.00 47.81 197 GLU A N 1
ATOM 1600 C CA . GLU A 1 197 ? -12.210 11.696 16.466 1.00 47.81 197 GLU A CA 1
ATOM 1601 C C . GLU A 1 197 ? -13.213 11.339 17.585 1.00 47.81 197 GLU A C 1
ATOM 1603 O O . GLU A 1 197 ? -12.877 11.290 18.764 1.00 47.81 197 GLU A O 1
ATOM 1608 N N . SER A 1 198 ? -14.462 11.026 17.221 1.00 45.94 198 SER A N 1
ATOM 1609 C CA . SER A 1 198 ? -15.546 10.745 18.170 1.00 45.94 198 SER A CA 1
ATOM 1610 C C . SER A 1 198 ? -15.761 9.246 18.429 1.00 45.94 198 SER A C 1
ATOM 1612 O O . SER A 1 198 ? -16.186 8.873 19.530 1.00 45.94 198 SER A O 1
ATOM 1614 N N . ALA A 1 199 ? -15.517 8.382 17.438 1.00 49.16 199 ALA A N 1
ATOM 1615 C CA . ALA A 1 199 ? -15.998 6.999 17.460 1.00 49.16 199 ALA A CA 1
ATOM 1616 C C . ALA A 1 199 ? -15.063 6.002 18.165 1.00 49.16 199 ALA A C 1
ATOM 1618 O O . ALA A 1 199 ? -15.559 5.035 18.752 1.00 49.16 199 ALA A O 1
ATOM 1619 N N . TYR A 1 200 ? -13.742 6.213 18.122 1.00 48.25 200 TYR A N 1
ATOM 1620 C CA . TYR A 1 200 ? -12.780 5.225 18.627 1.00 48.25 200 TYR A CA 1
ATOM 1621 C C . TYR A 1 200 ? -12.485 5.352 20.128 1.00 48.25 200 TYR A C 1
ATOM 1623 O O . TYR A 1 200 ? -12.429 4.326 20.810 1.00 48.25 200 TYR A O 1
ATOM 1631 N N . GLU A 1 201 ? -12.385 6.567 20.674 1.00 51.16 201 GLU A N 1
ATOM 1632 C CA . GLU A 1 201 ? -12.033 6.753 22.091 1.00 51.16 201 GLU A CA 1
ATOM 1633 C C . GLU A 1 201 ? -13.255 6.799 23.019 1.00 51.16 201 GLU A C 1
ATOM 1635 O O . GLU A 1 201 ? -13.316 6.067 24.008 1.00 51.16 201 GLU A O 1
ATOM 1640 N N . SER A 1 202 ? -14.286 7.587 22.697 1.00 53.75 202 SER A N 1
ATOM 1641 C CA . SER A 1 202 ? -15.338 7.899 23.681 1.00 53.75 202 SER A CA 1
ATOM 1642 C C . SER A 1 202 ? -16.257 6.714 24.017 1.00 53.75 202 SER A C 1
ATOM 1644 O O . SER A 1 202 ? -16.592 6.479 25.179 1.00 53.75 202 SER A O 1
ATOM 1646 N N . LYS A 1 203 ? -16.657 5.920 23.013 1.00 55.62 203 LYS A N 1
ATOM 1647 C CA . LYS A 1 203 ? -17.717 4.908 23.178 1.00 55.62 203 LYS A CA 1
ATOM 1648 C C . LYS A 1 203 ? -17.208 3.588 23.769 1.00 55.62 203 LYS A C 1
ATOM 1650 O O . LYS A 1 203 ? -17.942 2.902 24.484 1.00 55.62 203 LYS A O 1
ATOM 1655 N N . LYS A 1 204 ? -15.946 3.232 23.502 1.00 62.94 204 LYS A N 1
ATOM 1656 C CA . LYS A 1 204 ? -15.306 2.034 24.068 1.00 62.94 204 LYS A CA 1
ATOM 1657 C C . LYS A 1 204 ? -14.816 2.275 25.496 1.00 62.94 204 LYS A C 1
ATOM 1659 O O . LYS A 1 204 ? -15.112 1.450 26.359 1.00 62.94 204 LYS A O 1
ATOM 1664 N N . LEU A 1 205 ? -14.143 3.397 25.772 1.00 68.19 205 LEU A N 1
ATOM 1665 C CA . LEU A 1 205 ? -13.598 3.686 27.106 1.00 68.19 205 LEU A CA 1
ATOM 1666 C C . LEU A 1 205 ? -14.687 3.827 28.169 1.00 68.19 205 LEU A C 1
ATOM 1668 O O . LEU A 1 205 ? -14.520 3.301 29.268 1.00 68.19 205 LEU A O 1
ATOM 1672 N N . ASP A 1 206 ? -15.826 4.440 27.838 1.00 73.69 206 ASP A N 1
ATOM 1673 C CA . ASP A 1 206 ? -16.976 4.518 28.749 1.00 73.69 206 ASP A CA 1
ATOM 1674 C C . ASP A 1 206 ? -17.540 3.121 29.073 1.00 73.69 206 ASP A C 1
ATOM 1676 O O . ASP A 1 206 ? -17.838 2.796 30.223 1.00 73.69 206 ASP A O 1
ATOM 1680 N N . THR A 1 207 ? -17.599 2.231 28.077 1.00 77.25 207 THR A N 1
ATOM 1681 C CA . THR A 1 207 ? -18.063 0.848 28.272 1.00 77.25 207 THR A CA 1
ATOM 1682 C C . THR A 1 207 ? -17.109 0.051 29.171 1.00 77.25 207 THR A C 1
ATOM 1684 O O . THR A 1 207 ? -17.555 -0.651 30.083 1.00 77.25 207 THR A O 1
ATOM 1687 N N . TYR A 1 208 ? -15.795 0.181 28.964 1.00 80.38 208 TYR A N 1
ATOM 1688 C CA . TYR A 1 208 ? -14.791 -0.472 29.809 1.00 80.38 208 TYR A CA 1
ATOM 1689 C C . TYR A 1 208 ? -14.753 0.106 31.224 1.00 80.38 208 TYR A C 1
ATOM 1691 O O . TYR A 1 208 ? -14.670 -0.657 32.184 1.00 80.38 208 TYR A O 1
ATOM 1699 N N . SER A 1 209 ? -14.884 1.425 31.356 1.00 82.19 209 SER A N 1
ATOM 1700 C CA . SER A 1 209 ? -14.978 2.132 32.636 1.00 82.19 209 SER A CA 1
ATOM 1701 C C . SER A 1 209 ? -16.173 1.630 33.449 1.00 82.19 209 SER A C 1
ATOM 1703 O O . SER A 1 209 ? -16.012 1.221 34.598 1.00 82.19 209 SER A O 1
ATOM 1705 N N . LYS A 1 210 ? -17.350 1.497 32.821 1.00 86.38 210 LYS A N 1
ATOM 1706 C CA . LYS A 1 210 ? -18.552 0.913 33.448 1.00 86.38 210 LYS A CA 1
ATOM 1707 C C . LYS A 1 210 ? -18.358 -0.540 33.882 1.00 86.38 210 LYS A C 1
ATOM 1709 O O . LYS A 1 210 ? -18.758 -0.912 34.987 1.00 86.38 210 LYS A O 1
ATOM 1714 N N . TYR A 1 211 ? -17.748 -1.375 33.038 1.00 87.44 211 TYR A N 1
ATOM 1715 C CA . TYR A 1 211 ? -17.475 -2.771 33.395 1.00 87.44 211 TYR A CA 1
ATOM 1716 C C . TYR A 1 211 ? -16.467 -2.881 34.548 1.00 87.44 211 TYR A C 1
ATOM 1718 O O . TYR A 1 211 ? -16.670 -3.672 35.472 1.00 87.44 211 TYR A O 1
ATOM 1726 N N . ALA A 1 212 ? -15.411 -2.065 34.522 1.00 87.25 212 ALA A N 1
ATOM 1727 C CA . ALA A 1 212 ? -14.412 -1.988 35.580 1.00 87.25 212 ALA A CA 1
ATOM 1728 C C . ALA A 1 212 ? -15.041 -1.535 36.903 1.00 87.25 212 ALA A C 1
ATOM 1730 O O . ALA A 1 212 ? -14.884 -2.236 37.901 1.00 87.25 212 ALA A O 1
ATOM 1731 N N . SER A 1 213 ? -15.831 -0.454 36.892 1.00 88.94 213 SER A N 1
ATOM 1732 C CA . SER A 1 213 ? -16.617 0.007 38.043 1.00 88.94 213 SER A CA 1
ATOM 1733 C C . SER A 1 213 ? -17.431 -1.124 38.659 1.00 88.94 213 SER A C 1
ATOM 1735 O O . SER A 1 213 ? -17.254 -1.434 39.833 1.00 88.94 213 SER A O 1
ATOM 1737 N N . LYS A 1 214 ? -18.238 -1.825 37.853 1.00 90.44 214 LYS A N 1
ATOM 1738 C CA . LYS A 1 214 ? -19.100 -2.911 38.343 1.00 90.44 214 LYS A CA 1
ATOM 1739 C C . LYS A 1 214 ? -18.307 -4.094 38.907 1.00 90.44 214 LYS A C 1
ATOM 1741 O O . LYS A 1 214 ? -18.727 -4.736 39.872 1.00 90.44 214 LYS A O 1
ATOM 1746 N N . LYS A 1 215 ? -17.161 -4.420 38.302 1.00 91.00 215 LYS A N 1
ATOM 1747 C CA . LYS A 1 215 ? -16.290 -5.505 38.773 1.00 91.00 215 LYS A CA 1
ATOM 1748 C C . LYS A 1 215 ? -15.629 -5.149 40.105 1.00 91.00 215 LYS A C 1
ATOM 1750 O O . LYS A 1 215 ? -15.609 -5.991 41.002 1.00 91.00 215 LYS A O 1
ATOM 1755 N N . VAL A 1 216 ? -15.117 -3.927 40.230 1.00 91.00 216 VAL A N 1
ATOM 1756 C CA . VAL A 1 216 ? -14.474 -3.429 41.454 1.00 91.00 216 VAL A CA 1
ATOM 1757 C C . VAL A 1 216 ? -15.495 -3.291 42.576 1.00 91.00 216 VAL A C 1
ATOM 1759 O O . VAL A 1 216 ? -15.232 -3.753 43.680 1.00 91.00 216 VAL A O 1
ATOM 1762 N N . GLU A 1 217 ? -16.682 -2.758 42.291 1.00 92.31 217 GLU A N 1
ATOM 1763 C CA . GLU A 1 217 ? -17.795 -2.681 43.242 1.00 92.31 217 GLU A CA 1
ATOM 1764 C C . GLU A 1 217 ? -18.105 -4.061 43.831 1.00 92.31 217 GLU A C 1
ATOM 1766 O O . GLU A 1 217 ? -18.061 -4.248 45.045 1.00 92.31 217 GLU A O 1
ATOM 1771 N N . LYS A 1 218 ? -18.284 -5.076 42.976 1.00 91.62 218 LYS A N 1
ATOM 1772 C CA . LYS A 1 218 ? -18.531 -6.452 43.426 1.00 91.62 218 LYS A CA 1
ATOM 1773 C C . LYS A 1 218 ? -17.395 -7.002 44.297 1.00 91.62 218 LYS A C 1
ATOM 1775 O O . LYS A 1 218 ? -17.662 -7.722 45.259 1.00 91.62 218 LYS A O 1
ATOM 1780 N N . GLN A 1 219 ? -16.140 -6.698 43.963 1.00 91.12 219 GLN A N 1
ATOM 1781 C CA . GLN A 1 219 ? -14.974 -7.140 44.734 1.00 91.12 219 GLN A CA 1
ATOM 1782 C C . GLN A 1 219 ? -14.884 -6.451 46.098 1.00 91.12 219 GLN A C 1
ATOM 1784 O O . GLN A 1 219 ? -14.627 -7.129 47.092 1.00 91.12 219 GLN A O 1
ATOM 1789 N N . ILE A 1 220 ? -15.119 -5.139 46.161 1.00 91.31 220 ILE A N 1
ATOM 1790 C CA . ILE A 1 220 ? -15.103 -4.375 47.412 1.00 91.31 220 ILE A CA 1
ATOM 1791 C C . ILE A 1 220 ? -16.247 -4.829 48.314 1.00 91.31 220 ILE A C 1
ATOM 1793 O O . ILE A 1 220 ? -16.004 -5.110 49.483 1.00 91.31 220 ILE A O 1
ATOM 1797 N N . THR A 1 221 ? -17.460 -4.987 47.786 1.00 91.44 221 THR A N 1
ATOM 1798 C CA . THR A 1 221 ? -18.598 -5.482 48.571 1.00 91.44 221 THR A CA 1
ATOM 1799 C C . THR A 1 221 ? -18.312 -6.875 49.126 1.00 91.44 221 THR A C 1
ATOM 1801 O O . THR A 1 221 ? -18.462 -7.094 50.323 1.00 91.44 221 THR A O 1
ATOM 1804 N N . ALA A 1 222 ? -17.795 -7.795 48.304 1.00 91.69 222 ALA A N 1
ATOM 1805 C CA . ALA A 1 222 ? -17.417 -9.130 48.770 1.00 91.69 222 ALA A CA 1
ATOM 1806 C C . ALA A 1 222 ? -16.312 -9.095 49.842 1.00 91.69 222 ALA A C 1
ATOM 1808 O O . ALA A 1 222 ? -16.352 -9.872 50.796 1.00 91.69 222 ALA A O 1
ATOM 1809 N N . LEU A 1 223 ? -15.335 -8.194 49.707 1.00 91.31 223 LEU A N 1
ATOM 1810 C CA . LEU A 1 223 ? -14.283 -8.000 50.703 1.00 91.31 223 LEU A CA 1
ATOM 1811 C C . LEU A 1 223 ? -14.855 -7.469 52.023 1.00 91.31 223 LEU A C 1
ATOM 1813 O O . LEU A 1 223 ? -14.518 -7.999 53.078 1.00 91.31 223 LEU A O 1
ATOM 1817 N N . LEU A 1 224 ? -15.725 -6.458 51.972 1.00 89.25 224 LEU A N 1
ATOM 1818 C CA . LEU A 1 224 ? -16.353 -5.862 53.152 1.00 89.25 224 LEU A CA 1
ATOM 1819 C C . LEU A 1 224 ? -17.240 -6.869 53.888 1.00 89.25 224 LEU A C 1
ATOM 1821 O O . LEU A 1 224 ? -17.116 -6.996 55.104 1.00 89.25 224 LEU A O 1
ATOM 1825 N N . THR A 1 225 ? -18.051 -7.648 53.167 1.00 88.25 225 THR A N 1
ATOM 1826 C CA . THR A 1 225 ? -18.849 -8.732 53.760 1.00 88.25 225 THR A CA 1
ATOM 1827 C C . THR A 1 225 ? -17.953 -9.786 54.408 1.00 88.25 225 THR A C 1
ATOM 1829 O O . THR A 1 225 ? -18.187 -10.179 55.547 1.00 88.25 225 THR A O 1
ATOM 1832 N N . LYS A 1 226 ? -16.858 -10.187 53.749 1.00 90.31 226 LYS A N 1
ATOM 1833 C CA . LYS A 1 226 ? -15.907 -11.151 54.321 1.00 90.31 226 LYS A CA 1
ATOM 1834 C C . LYS A 1 226 ? -15.225 -10.618 55.586 1.00 90.31 226 LYS A C 1
ATOM 1836 O O . LYS A 1 226 ? -14.995 -11.374 56.527 1.00 90.31 226 LYS A O 1
ATOM 1841 N N . LEU A 1 227 ? -14.881 -9.333 55.629 1.00 88.56 227 LEU A N 1
ATOM 1842 C CA . LEU A 1 227 ? -14.316 -8.695 56.823 1.00 88.56 227 LEU A CA 1
ATOM 1843 C C . LEU A 1 227 ? -15.338 -8.639 57.970 1.00 88.56 227 LEU A C 1
ATOM 1845 O O . LEU A 1 227 ? -14.999 -8.977 59.107 1.00 88.56 227 LEU A O 1
ATOM 1849 N N . GLN A 1 228 ? -16.593 -8.313 57.649 1.00 87.50 228 GLN A N 1
ATOM 1850 C CA . GLN A 1 228 ? -17.717 -8.289 58.584 1.00 87.50 228 GLN A CA 1
ATOM 1851 C C . GLN A 1 228 ? -17.985 -9.666 59.207 1.00 87.50 228 GLN A C 1
ATOM 1853 O O . GLN A 1 228 ? -18.078 -9.767 60.430 1.00 87.50 228 GLN A O 1
ATOM 1858 N N . GLU A 1 229 ? -18.022 -10.730 58.400 1.00 87.56 229 GLU A N 1
ATOM 1859 C CA . GLU A 1 229 ? -18.183 -12.122 58.859 1.00 87.56 229 GLU A CA 1
ATOM 1860 C C . GLU A 1 229 ? -17.083 -12.551 59.840 1.00 87.56 229 GLU A C 1
ATOM 1862 O O . GLU A 1 229 ? -17.338 -13.285 60.793 1.00 87.56 229 GLU A O 1
ATOM 1867 N N . ASN A 1 230 ? -15.857 -12.062 59.637 1.00 88.75 230 ASN A N 1
ATOM 1868 C CA . ASN A 1 230 ? -14.720 -12.339 60.517 1.00 88.75 230 ASN A CA 1
ATOM 1869 C C . ASN A 1 230 ? -14.636 -11.379 61.720 1.00 88.75 230 ASN A C 1
ATOM 1871 O O . ASN A 1 230 ? -13.704 -11.476 62.520 1.00 88.75 230 ASN A O 1
ATOM 1875 N N . GLY A 1 231 ? -15.583 -10.445 61.863 1.00 83.44 231 GLY A N 1
ATOM 1876 C CA . GLY A 1 231 ? -15.606 -9.457 62.943 1.00 83.44 231 GLY A CA 1
ATOM 1877 C C . GLY A 1 231 ? -14.407 -8.503 62.938 1.00 83.44 231 GLY A C 1
ATOM 1878 O O . GLY A 1 231 ? -14.052 -7.967 63.990 1.00 83.44 231 GLY A O 1
ATOM 1879 N N . ALA A 1 232 ? -13.767 -8.318 61.782 1.00 82.00 232 ALA A N 1
ATOM 1880 C CA . ALA A 1 232 ? -12.561 -7.516 61.625 1.00 82.00 232 ALA A CA 1
ATOM 1881 C C . ALA A 1 232 ? -12.880 -6.189 60.926 1.00 82.00 232 ALA A C 1
ATOM 1883 O O . ALA A 1 232 ? -13.387 -6.183 59.811 1.00 82.00 232 ALA A O 1
ATOM 1884 N N . ASP A 1 233 ? -12.510 -5.066 61.547 1.00 81.75 233 ASP A N 1
ATOM 1885 C CA . ASP A 1 233 ? -12.647 -3.718 60.975 1.00 81.75 233 ASP A CA 1
ATOM 1886 C C . ASP A 1 233 ? -11.264 -3.072 60.753 1.00 81.75 233 ASP A C 1
ATOM 1888 O O . ASP A 1 233 ? -10.828 -2.233 61.545 1.00 81.75 233 ASP A O 1
ATOM 1892 N N . PRO A 1 234 ? -10.531 -3.473 59.698 1.00 81.62 234 PRO A N 1
ATOM 1893 C CA . PRO A 1 234 ? -9.226 -2.894 59.378 1.00 81.62 234 PRO A CA 1
ATOM 1894 C C . PRO A 1 234 ? -9.322 -1.485 58.770 1.00 81.62 234 PRO A C 1
ATOM 1896 O O . PRO A 1 234 ? -8.311 -0.793 58.687 1.00 81.62 234 PRO A O 1
ATOM 1899 N N . LEU A 1 235 ? -10.514 -1.055 58.336 1.00 85.19 235 LEU A N 1
ATOM 1900 C CA . LEU A 1 235 ? -10.747 0.263 57.733 1.00 85.19 235 LEU A CA 1
ATOM 1901 C C . LEU A 1 235 ? -11.100 1.336 58.777 1.00 85.19 235 LEU A C 1
ATOM 1903 O O . LEU A 1 235 ? -11.084 2.528 58.467 1.00 85.19 235 LEU A O 1
ATOM 1907 N N . GLY A 1 236 ? -11.384 0.933 60.019 1.00 82.00 236 GLY A N 1
ATOM 1908 C CA . GLY A 1 236 ? -11.575 1.835 61.151 1.00 82.00 236 GLY A CA 1
ATOM 1909 C C . GLY A 1 236 ? -12.947 2.508 61.190 1.00 82.00 236 GLY A C 1
ATOM 1910 O O . GLY A 1 236 ? -13.073 3.611 61.734 1.00 82.00 236 GLY A O 1
ATOM 1911 N N . PHE A 1 237 ? -13.990 1.874 60.651 1.00 86.56 237 PHE A N 1
ATOM 1912 C CA . PHE A 1 237 ? -15.362 2.387 60.737 1.00 86.56 237 PHE A CA 1
ATOM 1913 C C . PHE A 1 237 ? -15.800 2.619 62.192 1.00 86.56 237 PHE A C 1
ATOM 1915 O O . PHE A 1 237 ? -16.408 3.648 62.501 1.00 86.56 237 PHE A O 1
ATOM 1922 N N . GLY A 1 238 ? -15.399 1.741 63.111 1.00 83.38 238 GLY A N 1
ATOM 1923 C CA . GLY A 1 238 ? -15.692 1.859 64.538 1.00 83.38 238 GLY A CA 1
ATOM 1924 C C . GLY A 1 238 ? -15.016 3.048 65.211 1.00 83.38 238 GLY A C 1
ATOM 1925 O O . GLY A 1 238 ? -15.573 3.637 66.139 1.00 83.38 238 GLY A O 1
ATOM 1926 N N . VAL A 1 239 ? -13.849 3.468 64.715 1.00 84.25 239 VAL A N 1
ATOM 1927 C CA . VAL A 1 239 ? -13.172 4.680 65.201 1.00 84.25 239 VAL A CA 1
ATOM 1928 C C . VAL A 1 239 ? -13.987 5.917 64.823 1.00 84.25 239 VAL A C 1
ATOM 1930 O O . VAL A 1 239 ? -14.203 6.791 65.664 1.00 84.25 239 VAL A O 1
ATOM 1933 N N . ARG A 1 240 ? -14.516 5.965 63.591 1.00 83.81 240 ARG A N 1
ATOM 1934 C CA . ARG A 1 240 ? -15.399 7.055 63.137 1.00 83.81 240 ARG A CA 1
ATOM 1935 C C . ARG A 1 240 ? -16.730 7.059 63.891 1.00 83.81 240 ARG A C 1
ATOM 1937 O O . ARG A 1 240 ? -17.188 8.127 64.300 1.00 83.81 240 ARG A O 1
ATOM 1944 N N . TYR A 1 241 ? -17.315 5.886 64.136 1.00 83.00 241 TYR A N 1
ATOM 1945 C CA . TYR A 1 241 ? -18.531 5.744 64.943 1.00 83.00 241 TYR A CA 1
ATOM 1946 C C . TYR A 1 241 ? -18.329 6.261 66.374 1.00 83.00 241 TYR A C 1
ATOM 1948 O O . TYR A 1 241 ? -19.145 7.025 66.885 1.00 83.00 241 TYR A O 1
ATOM 1956 N N . LYS A 1 242 ? -17.203 5.912 67.007 1.00 79.31 242 LYS A N 1
ATOM 1957 C CA . LYS A 1 242 ? -16.854 6.378 68.356 1.00 79.31 242 LYS A CA 1
ATOM 1958 C C . LYS A 1 242 ? -16.642 7.894 68.416 1.00 79.31 242 LYS A C 1
ATOM 1960 O O . LYS A 1 242 ? -17.063 8.524 69.380 1.00 79.31 242 LYS A O 1
ATOM 1965 N N . ALA A 1 243 ? -16.004 8.479 67.403 1.00 81.62 243 ALA A N 1
ATOM 1966 C CA . ALA A 1 243 ? -15.762 9.921 67.342 1.00 81.62 243 ALA A CA 1
ATOM 1967 C C . ALA A 1 243 ? -17.057 10.741 67.192 1.00 81.62 243 ALA A C 1
ATOM 1969 O O . ALA A 1 243 ? -17.118 11.877 67.650 1.00 81.62 243 ALA A O 1
ATOM 1970 N N . THR A 1 244 ? -18.088 10.165 66.568 1.00 80.19 244 THR A N 1
ATOM 1971 C CA . THR A 1 244 ? -19.383 10.825 66.332 1.00 80.19 244 THR A CA 1
ATOM 1972 C C . THR A 1 244 ? -20.413 10.559 67.435 1.00 80.19 244 THR A C 1
ATOM 1974 O O . THR A 1 244 ? -21.333 11.354 67.597 1.00 80.19 244 THR A O 1
ATOM 1977 N N . ASN A 1 245 ? -20.232 9.510 68.248 1.00 71.88 245 ASN A N 1
ATOM 1978 C CA . ASN A 1 245 ? -21.146 9.115 69.329 1.00 71.88 245 ASN A CA 1
ATOM 1979 C C . ASN A 1 245 ? -20.457 9.151 70.709 1.00 71.88 245 ASN A C 1
ATOM 1981 O O . ASN A 1 245 ? -20.272 8.132 71.370 1.00 71.88 245 ASN A O 1
ATOM 1985 N N . LEU A 1 246 ? -20.078 10.353 71.154 1.00 60.03 246 LEU A N 1
ATOM 1986 C CA . LEU A 1 246 ? -19.260 10.629 72.351 1.00 60.03 246 LEU A CA 1
ATOM 1987 C C . LEU A 1 246 ? -19.909 10.313 73.723 1.00 60.03 246 LEU A C 1
ATOM 1989 O O . LEU A 1 246 ? -19.271 10.533 74.752 1.00 60.03 246 LEU A O 1
ATOM 1993 N N . HIS A 1 247 ? -21.148 9.806 73.780 1.00 58.84 247 HIS A N 1
ATOM 1994 C CA . HIS A 1 247 ? -21.970 9.830 75.003 1.00 58.84 247 HIS A CA 1
ATOM 1995 C C . HIS A 1 247 ? -22.361 8.471 75.622 1.00 58.84 247 HIS A C 1
ATOM 1997 O O . HIS A 1 247 ? -23.066 8.471 76.632 1.00 58.84 247 HIS A O 1
ATOM 2003 N N . THR A 1 248 ? -21.894 7.319 75.116 1.00 58.31 248 THR A N 1
ATOM 2004 C CA . THR A 1 248 ? -22.216 6.000 75.710 1.00 58.31 248 THR A CA 1
ATOM 2005 C C . THR A 1 248 ? -21.046 5.345 76.458 1.00 58.31 248 THR A C 1
ATOM 2007 O O . THR A 1 248 ? -19.885 5.381 76.054 1.00 58.31 248 THR A O 1
ATOM 2010 N N . ARG A 1 249 ? -21.369 4.729 77.606 1.00 62.41 249 ARG A N 1
ATOM 2011 C CA . ARG A 1 249 ? -20.422 4.151 78.583 1.00 62.41 249 ARG A CA 1
ATOM 2012 C C . ARG A 1 249 ? -19.676 2.910 78.057 1.00 62.41 249 ARG A C 1
ATOM 2014 O O . ARG A 1 249 ? -18.664 2.542 78.641 1.00 62.41 249 ARG A O 1
ATOM 2021 N N . ASP A 1 250 ? -20.158 2.281 76.977 1.00 69.50 250 ASP A N 1
ATOM 2022 C CA . ASP A 1 250 ? -19.568 1.073 76.372 1.00 69.50 250 ASP A CA 1
ATOM 2023 C C . ASP A 1 250 ? -19.749 1.049 74.832 1.00 69.50 250 ASP A C 1
ATOM 2025 O O . ASP A 1 250 ? -20.318 0.127 74.244 1.00 69.50 250 ASP A O 1
ATOM 2029 N N . THR A 1 251 ? -19.263 2.106 74.166 1.00 69.81 251 THR A N 1
ATOM 2030 C CA . THR A 1 251 ? -19.335 2.316 72.698 1.00 69.81 251 THR A CA 1
ATOM 2031 C C . THR A 1 251 ? -18.801 1.147 71.863 1.00 69.81 251 THR A C 1
ATOM 2033 O O . THR A 1 251 ? -19.226 0.950 70.726 1.00 69.81 251 THR A O 1
ATOM 2036 N N . TYR A 1 252 ? -17.882 0.346 72.409 1.00 73.19 252 TYR A N 1
ATOM 2037 C CA . TYR A 1 252 ? -17.290 -0.792 71.706 1.00 73.19 252 TYR A CA 1
ATOM 2038 C C . TYR A 1 252 ? -18.270 -1.963 71.544 1.00 73.19 252 TYR A C 1
ATOM 2040 O O . TYR A 1 252 ? -18.344 -2.561 70.469 1.00 73.19 252 TYR A O 1
ATOM 2048 N N . LYS A 1 253 ? -19.052 -2.287 72.583 1.00 78.19 253 LYS A N 1
ATOM 2049 C CA . LYS A 1 253 ? -20.065 -3.353 72.501 1.00 78.19 253 LYS A CA 1
ATOM 2050 C C . LYS A 1 253 ? -21.221 -2.971 71.585 1.00 78.19 253 LYS A C 1
ATOM 2052 O O . LYS A 1 253 ? -21.701 -3.817 70.836 1.00 78.19 253 LYS A O 1
ATOM 2057 N N . GLU A 1 254 ? -21.630 -1.705 71.622 1.00 80.31 254 GLU A N 1
ATOM 2058 C CA . GLU A 1 254 ? -22.640 -1.159 70.710 1.00 80.31 254 GLU A CA 1
ATOM 2059 C C . GLU A 1 254 ? -22.165 -1.241 69.258 1.00 80.31 254 GLU A C 1
ATOM 2061 O O . GLU A 1 254 ? -22.869 -1.797 68.417 1.00 80.31 254 GLU A O 1
ATOM 2066 N N . TRP A 1 255 ? -20.935 -0.794 68.979 1.00 82.62 255 TRP A N 1
ATOM 2067 C CA . TRP A 1 255 ? -20.341 -0.899 67.647 1.00 82.62 255 TRP A CA 1
ATOM 2068 C C . TRP A 1 255 ? -20.265 -2.345 67.158 1.00 82.62 255 TRP A C 1
ATOM 2070 O O . TRP A 1 255 ? -20.642 -2.622 66.028 1.00 82.62 255 TRP A O 1
ATOM 2080 N N . LYS A 1 256 ? -19.839 -3.289 68.006 1.00 81.25 256 LYS A N 1
ATOM 2081 C CA . LYS A 1 256 ? -19.737 -4.704 67.622 1.00 81.25 256 LYS A CA 1
ATOM 2082 C C . LYS A 1 256 ? -21.091 -5.304 67.222 1.00 81.25 256 LYS A C 1
ATOM 2084 O O . LYS A 1 256 ? -21.127 -6.141 66.327 1.00 81.25 256 LYS A O 1
ATOM 2089 N N . LYS A 1 257 ? -22.182 -4.864 67.858 1.00 83.88 257 LYS A N 1
ATOM 2090 C CA . LYS A 1 257 ? -23.553 -5.275 67.522 1.00 83.88 257 LYS A CA 1
ATOM 2091 C C . LYS A 1 257 ? -24.049 -4.630 66.223 1.00 83.88 257 LYS A C 1
ATOM 2093 O O . LYS A 1 257 ? -24.677 -5.290 65.409 1.00 83.88 257 LYS A O 1
ATOM 2098 N N . ILE A 1 258 ? -23.749 -3.350 66.019 1.00 85.75 258 ILE A N 1
ATOM 2099 C CA . ILE A 1 258 ? -24.149 -2.615 64.811 1.00 85.75 258 ILE A CA 1
ATOM 2100 C C . ILE A 1 258 ? -23.359 -3.109 63.595 1.00 85.75 258 ILE A C 1
ATOM 2102 O O . ILE A 1 258 ? -23.921 -3.311 62.524 1.00 85.75 258 ILE A O 1
ATOM 2106 N N . TYR A 1 259 ? -22.059 -3.352 63.762 1.00 84.62 259 TYR A N 1
ATOM 2107 C CA . TYR A 1 259 ? -21.172 -3.777 62.687 1.00 84.62 259 TYR A CA 1
ATOM 2108 C C . TYR A 1 259 ? -21.571 -5.132 62.103 1.00 84.62 259 TYR A C 1
ATOM 2110 O O . TYR A 1 259 ? -21.412 -5.321 60.907 1.00 84.62 259 TYR A O 1
ATOM 2118 N N . SER A 1 260 ? -22.142 -6.054 62.885 1.00 82.38 260 SER A N 1
ATOM 2119 C CA . SER A 1 260 ? -22.638 -7.332 62.351 1.00 82.38 260 SER A CA 1
ATOM 2120 C C . SER A 1 260 ? -23.903 -7.210 61.496 1.00 82.38 260 SER A C 1
ATOM 2122 O O . SER A 1 260 ? -24.198 -8.127 60.740 1.00 82.38 260 SER A O 1
ATOM 2124 N N . GLU A 1 261 ? -24.648 -6.108 61.609 1.00 84.94 261 GLU A N 1
ATOM 2125 C CA . GLU A 1 261 ? -25.947 -5.910 60.942 1.00 84.94 261 GLU A CA 1
ATOM 2126 C C . GLU A 1 261 ? -25.915 -4.788 59.886 1.00 84.94 261 GLU A C 1
ATOM 2128 O O . GLU A 1 261 ? -26.908 -4.543 59.203 1.00 84.94 261 GLU A O 1
ATOM 2133 N N . ILE A 1 262 ? -24.783 -4.091 59.733 1.00 86.69 262 ILE A N 1
ATOM 2134 C CA . ILE A 1 262 ? -24.659 -2.955 58.816 1.00 86.69 262 ILE A CA 1
ATOM 2135 C C . ILE A 1 262 ? -24.650 -3.410 57.349 1.00 86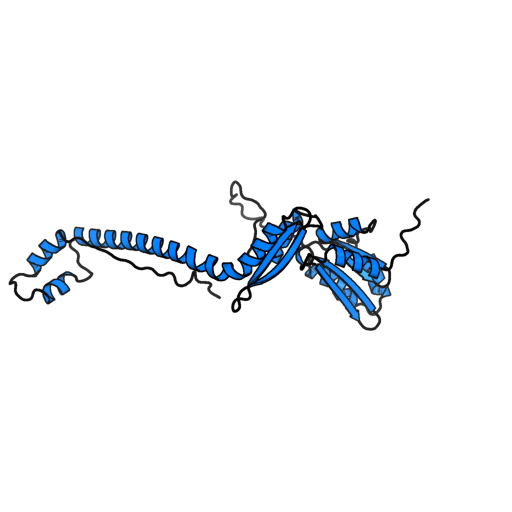.69 262 ILE A C 1
ATOM 2137 O O . ILE A 1 262 ? -23.980 -4.377 56.984 1.00 86.69 262 ILE A O 1
ATOM 2141 N N . SER A 1 263 ? -25.371 -2.682 56.496 1.00 85.31 263 SER A N 1
ATOM 2142 C CA . SER A 1 263 ? -25.328 -2.845 55.042 1.00 85.31 263 SER A CA 1
ATOM 2143 C C . SER A 1 263 ? -24.280 -1.921 54.426 1.00 85.31 263 SER A C 1
ATOM 2145 O O . SER A 1 263 ? -24.241 -0.732 54.747 1.00 85.31 263 SER A O 1
ATOM 2147 N N . PHE A 1 264 ? -23.480 -2.439 53.497 1.00 87.62 264 PHE A N 1
ATOM 2148 C CA . PHE A 1 264 ? -22.542 -1.631 52.722 1.00 87.62 264 PHE A CA 1
ATOM 2149 C C . PHE A 1 264 ? -23.176 -1.205 51.397 1.00 87.62 264 PHE A C 1
ATOM 2151 O O . PHE A 1 264 ? -23.556 -2.056 50.596 1.00 87.62 264 PHE A O 1
ATOM 2158 N N . ASP A 1 265 ? -23.250 0.104 51.169 1.00 88.69 265 ASP A N 1
ATOM 2159 C CA . ASP A 1 265 ? -23.527 0.687 49.857 1.00 88.69 265 ASP A CA 1
ATOM 2160 C C . ASP A 1 265 ? -22.207 1.209 49.281 1.00 88.69 265 ASP A C 1
ATOM 2162 O O . ASP A 1 265 ? -21.563 2.087 49.866 1.00 88.69 265 ASP A O 1
ATOM 2166 N N . VAL A 1 266 ? -21.746 0.598 48.191 1.00 87.44 266 VAL A N 1
ATOM 2167 C CA . VAL A 1 266 ? -20.424 0.848 47.612 1.00 87.44 266 VAL A CA 1
ATOM 2168 C C . VAL A 1 266 ? -20.614 1.473 46.241 1.00 87.44 266 VAL A C 1
ATOM 2170 O O . VAL A 1 266 ? -21.070 0.817 45.315 1.00 87.44 266 VAL A O 1
ATOM 2173 N N . ASN A 1 267 ? -20.200 2.728 46.088 1.00 87.56 267 ASN A N 1
ATOM 2174 C CA . ASN A 1 267 ? -20.205 3.409 44.798 1.00 87.56 267 ASN A CA 1
ATOM 2175 C C . ASN A 1 267 ? -18.769 3.560 44.283 1.00 87.56 267 ASN A C 1
ATOM 2177 O O . ASN A 1 267 ? -17.935 4.194 44.9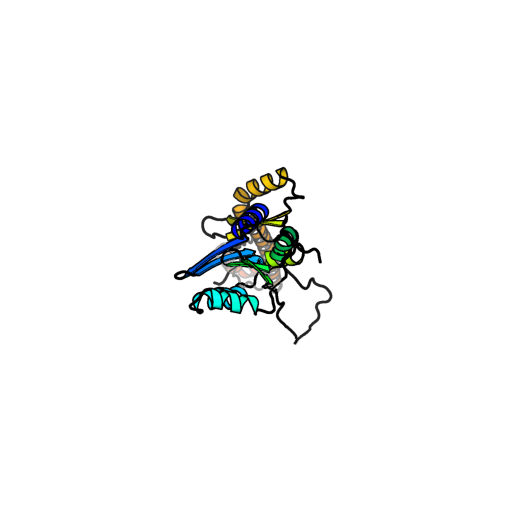35 1.00 87.56 267 ASN A O 1
ATOM 2181 N N . VAL A 1 268 ? -18.479 2.976 43.117 1.00 86.38 268 VAL A N 1
ATOM 2182 C CA . VAL A 1 268 ? -17.153 3.027 42.489 1.00 86.38 268 VAL A CA 1
ATOM 2183 C C . VAL A 1 268 ? -17.245 3.692 41.122 1.00 86.38 268 VAL A C 1
ATOM 2185 O O . VAL A 1 268 ? -17.861 3.164 40.196 1.00 86.38 268 VAL A O 1
ATOM 2188 N N . ASN A 1 269 ? -16.545 4.813 40.962 1.00 84.31 269 ASN A N 1
ATOM 2189 C CA . ASN A 1 269 ? -16.388 5.488 39.679 1.00 84.31 269 ASN A CA 1
ATOM 2190 C C . ASN A 1 269 ? -14.965 5.277 39.142 1.00 84.31 269 ASN A C 1
ATOM 2192 O O . ASN A 1 269 ? -14.020 5.902 39.623 1.00 84.31 269 ASN A O 1
ATOM 2196 N N . VAL A 1 270 ? -14.809 4.371 38.176 1.00 82.19 270 VAL A N 1
ATOM 2197 C CA . VAL A 1 270 ? -13.546 4.138 37.471 1.00 82.19 270 VAL A CA 1
ATOM 2198 C C . VAL A 1 270 ? -13.587 4.907 36.159 1.00 82.19 270 VAL A C 1
ATOM 2200 O O . VAL A 1 270 ? -14.482 4.681 35.356 1.00 82.19 270 VAL A O 1
ATOM 2203 N N . SER A 1 271 ? -12.596 5.766 35.925 1.00 77.69 271 SER A N 1
ATOM 2204 C CA . SER A 1 271 ? -12.399 6.462 34.650 1.00 77.69 271 SER A CA 1
ATOM 2205 C C . SER A 1 271 ? -11.093 5.994 34.020 1.00 77.69 271 SER A C 1
ATOM 2207 O O . SER A 1 271 ? -10.015 6.268 34.551 1.00 77.69 271 SER A O 1
ATOM 2209 N N . ILE A 1 272 ? -11.174 5.266 32.905 1.00 76.62 272 ILE A N 1
ATOM 2210 C CA . ILE A 1 272 ? -9.990 4.837 32.151 1.00 76.62 272 ILE A CA 1
ATOM 2211 C C . ILE A 1 272 ? -9.516 6.013 31.291 1.00 76.62 272 ILE A C 1
ATOM 2213 O O . ILE A 1 272 ? -10.213 6.425 30.370 1.00 76.62 272 ILE A O 1
ATOM 2217 N N . MET A 1 273 ? -8.332 6.545 31.604 1.00 65.62 273 MET A N 1
ATOM 2218 C CA . MET A 1 273 ? -7.775 7.736 30.946 1.00 65.62 273 MET A CA 1
ATOM 2219 C C . MET A 1 273 ? -6.978 7.419 29.674 1.00 65.62 273 MET A C 1
ATOM 2221 O O . MET A 1 273 ? -6.863 8.267 28.800 1.00 65.62 273 MET A O 1
ATOM 2225 N N . SER A 1 274 ? -6.397 6.221 29.577 1.00 55.50 274 SER A N 1
ATOM 2226 C CA . SER A 1 274 ? -5.641 5.753 28.412 1.00 55.50 274 SER A CA 1
ATOM 2227 C C . SER A 1 274 ? -5.462 4.236 28.496 1.00 55.50 274 SER A C 1
ATOM 2229 O O . SER A 1 274 ? -5.430 3.676 29.595 1.00 55.50 274 SER A O 1
ATOM 2231 N N . THR A 1 275 ? -5.343 3.564 27.350 1.00 64.19 275 THR A N 1
ATOM 2232 C CA . THR A 1 275 ? -5.015 2.130 27.272 1.00 64.19 275 THR A CA 1
ATOM 2233 C C . THR A 1 275 ? -3.523 1.845 27.458 1.00 64.19 275 THR A C 1
ATOM 2235 O O . THR A 1 275 ? -3.155 0.679 27.532 1.00 64.19 275 THR A O 1
ATOM 2238 N N . GLY A 1 276 ? -2.689 2.887 27.577 1.00 41.34 276 GLY A N 1
ATOM 2239 C CA . GLY A 1 276 ? -1.247 2.774 27.779 1.00 41.34 276 GLY A CA 1
ATOM 2240 C C . GLY A 1 276 ? -0.528 2.296 26.521 1.00 41.34 276 GLY A C 1
ATOM 2241 O O . GLY A 1 276 ? -0.316 1.102 26.345 1.00 41.34 276 GLY A O 1
ATOM 2242 N N . ILE A 1 277 ? -0.124 3.230 25.661 1.00 36.34 277 ILE A N 1
ATOM 2243 C CA . ILE A 1 277 ? 0.987 2.995 24.735 1.00 36.34 277 ILE A CA 1
ATOM 2244 C C . ILE A 1 277 ? 2.228 3.432 25.514 1.00 36.34 277 ILE A C 1
ATOM 2246 O O . ILE A 1 277 ? 2.352 4.605 25.860 1.00 36.34 277 ILE A O 1
ATOM 2250 N N . ILE A 1 278 ? 3.070 2.478 25.907 1.00 36.59 278 ILE A N 1
ATOM 2251 C CA . ILE A 1 278 ? 4.413 2.786 26.402 1.00 36.59 278 ILE A CA 1
ATOM 2252 C C . ILE A 1 278 ? 5.239 3.012 25.135 1.00 36.59 278 ILE A C 1
ATOM 2254 O O . ILE A 1 278 ? 5.426 2.061 24.378 1.00 36.59 278 ILE A O 1
ATOM 2258 N N . GLU A 1 279 ? 5.609 4.267 24.874 1.00 33.53 279 GLU A N 1
ATOM 2259 C CA . GLU A 1 279 ? 6.590 4.630 23.838 1.00 33.53 279 GLU A CA 1
ATOM 2260 C C . GLU A 1 279 ? 7.952 3.966 24.084 1.00 33.53 279 GLU A C 1
ATOM 2262 O O . GLU A 1 279 ? 8.354 3.842 25.269 1.00 33.53 279 GLU A O 1
#

Radius of gyration: 33.6 Å; chains: 1; bounding box: 55×44×119 Å

InterPro domains:
  IPR004995 Bacillus/Clostridium Ger spore germination protein [PF03323] (18-191)
  IPR008844 Spore germination GerAC-like [PTHR35789] (197-279)
  IPR038501 Spore germination GerAC, C-terminal domain superfamily [G3DSA:3.30.300.210] (185-279)

Organism: NCBI:txid228899

pLDDT: mean 77.95, std 16.01, range [31.52, 93.94]

Foldseek 3Di:
DDDDPPPDDFPVVLVVVLCVLLVLAPQWDWDWDDDDPWTKIKTARNLWFDPVCCCVQQVVCSVVPPDNVVSVVSLVPDPQWDDDDDSVVLLLVRLNHWMWMGTGRDIIIGRRTDDPPPDPPPPDDPDDPDDDPDDDDPDPSNNVNVVSNVPSDSQWGWDWDFDDPPPRDIDIDIDRNVPDDVVVVVVVVVCRNPPPVPPPPPPVQVVVQVVVQVVVQVVVQVVLVVCLVVLHDPVCPLVVQCVVCVDDPCSPVVCSVCSNVDDDDDGGGGGDPDPDDPD